Protein AF-0000000081385029 (afdb_homodimer)

Sequence (362 aa):
MEQVMGMKVEGFLRVLCTVLSSAAALIVALDRESKEIFFKERKATFKYLHSLWHLVIICSAAAGYHLLQSCRCFVFAWALRSNPCSGSKLFAWVSFLLDQAVTYATFAAASAAAQDAMIGIFAVRALQWGKICNTYTGFCVLLVVGGVCAFLATFSMAVVASLSAYHLFRLYPSPASRIKNMEQVMGMKVEGFLRVLCTVLSSAAALIVALDRESKEIFFKERKATFKYLHSLWHLVIICSAAAGYHLLQSCRCFVFAWALRSNPCSGSKLFAWVSFLLDQAVTYATFAAASAAAQDAMIGIFAVRALQWGKICNTYTGFCVLLVVGGVCAFLATFSMAVVASLSAYHLFRLYPSPASRIKN

Radius of gyration: 23.42 Å; Cα contacts (8 Å, |Δi|>4): 511; chains: 2; bounding box: 52×72×41 Å

pLDDT: mean 87.47, std 12.11, range [33.78, 98.69]

InterPro domains:
  IPR006459 Casparian strip membrane protein [TIGR01569] (13-167)
  IPR006702 Casparian strip membrane protein domain [PF04535] (8-155)

Nearest PDB structures (foldseek):
  6z0c-assembly4_D  TM=3.582E-01  e=4.683E+00  Escherichia coli
  6h2d-assembly1_R  TM=3.790E-01  e=7.438E+00  Aeromonas hydrophila subsp. hydrophila AL09-71
  6z0c-assembly4_D  TM=3.776E-01  e=4.020E+00  Escherichia coli

Structure (mmCIF, N/CA/C/O backbone):
data_AF-0000000081385029-model_v1
#
loop_
_entity.id
_entity.type
_entity.pdbx_description
1 polymer 'CASP-like protein'
#
loop_
_atom_site.group_PDB
_atom_site.id
_atom_site.type_symbol
_atom_site.label_atom_id
_atom_site.label_alt_id
_atom_site.label_comp_id
_atom_site.label_asym_id
_atom_site.label_entity_id
_atom_site.label_seq_id
_atom_site.pdbx_PDB_ins_code
_atom_site.Cartn_x
_atom_site.Cartn_y
_atom_site.Cartn_z
_atom_site.occupancy
_atom_site.B_iso_or_equiv
_atom_site.auth_seq_id
_atom_site.auth_comp_id
_atom_site.auth_asym_id
_atom_site.auth_atom_id
_atom_site.pdbx_PDB_model_num
ATOM 1 N N . MET A 1 1 ? -19.453 26.562 9.609 1 58.5 1 MET A N 1
ATOM 2 C CA . MET A 1 1 ? -19.922 26.094 8.305 1 58.5 1 MET A CA 1
ATOM 3 C C . MET A 1 1 ? -18.844 25.312 7.582 1 58.5 1 MET A C 1
ATOM 5 O O . MET A 1 1 ? -19.109 24.25 7.023 1 58.5 1 MET A O 1
ATOM 9 N N . GLU A 1 2 ? -17.609 25.641 7.695 1 70.44 2 GLU A N 1
ATOM 10 C CA . GLU A 1 2 ? -16.516 24.969 7.02 1 70.44 2 GLU A CA 1
ATOM 11 C C . GLU A 1 2 ? -16.25 23.594 7.629 1 70.44 2 GLU A C 1
ATOM 13 O O . GLU A 1 2 ? -15.984 22.625 6.906 1 70.44 2 GLU A O 1
ATOM 18 N N . GLN A 1 3 ? -16.641 23.562 8.891 1 75.5 3 GLN A N 1
ATOM 19 C CA . GLN A 1 3 ? -16.406 22.281 9.562 1 75.5 3 GLN A CA 1
ATOM 20 C C . GLN A 1 3 ? -17.438 21.25 9.148 1 75.5 3 GLN A C 1
ATOM 22 O O . GLN A 1 3 ? -17.094 20.078 8.906 1 75.5 3 GLN A O 1
ATOM 27 N N . VAL A 1 4 ? -18.719 21.781 8.992 1 80.25 4 VAL A N 1
ATOM 28 C CA . VAL A 1 4 ? -19.797 20.875 8.633 1 80.25 4 VAL A CA 1
ATOM 29 C C . VAL A 1 4 ? -19.609 20.391 7.203 1 80.25 4 VAL A C 1
ATOM 31 O O . VAL A 1 4 ? -19.844 19.203 6.91 1 80.25 4 VAL A O 1
ATOM 34 N N . MET A 1 5 ? -19.234 21.266 6.359 1 82.88 5 MET A N 1
ATOM 35 C CA . MET A 1 5 ? -19 20.906 4.969 1 82.88 5 MET A CA 1
ATOM 36 C C . MET A 1 5 ? -17.859 19.891 4.859 1 82.88 5 MET A C 1
ATOM 38 O O . MET A 1 5 ? -17.938 18.938 4.07 1 82.88 5 MET A O 1
ATOM 42 N N . GLY A 1 6 ? -16.812 20.094 5.648 1 83.5 6 GLY A N 1
ATOM 43 C CA . GLY A 1 6 ? -15.703 19.156 5.68 1 83.5 6 GLY A CA 1
ATOM 44 C C . GLY A 1 6 ? -16.109 17.766 6.133 1 83.5 6 GLY A C 1
ATOM 45 O O . GLY A 1 6 ? -15.672 16.766 5.562 1 83.5 6 GLY A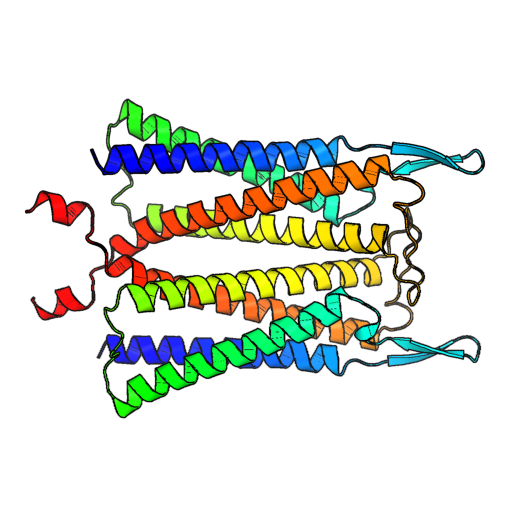 O 1
ATOM 46 N N . MET A 1 7 ? -17.016 17.797 7.027 1 87.19 7 MET A N 1
ATOM 47 C CA . MET A 1 7 ? -17.516 16.516 7.551 1 87.19 7 MET A CA 1
ATOM 48 C C . MET A 1 7 ? -18.375 15.805 6.52 1 87.19 7 MET A C 1
ATOM 50 O O . MET A 1 7 ? -18.328 14.578 6.406 1 87.19 7 MET A O 1
ATOM 54 N N . LYS A 1 8 ? -19.141 16.578 5.836 1 88 8 LYS A N 1
ATOM 55 C CA . LYS A 1 8 ? -19.984 15.984 4.812 1 88 8 LYS A CA 1
ATOM 56 C C . LYS A 1 8 ? -19.156 15.398 3.676 1 88 8 LYS A C 1
ATOM 58 O O . LYS A 1 8 ? -19.453 14.305 3.188 1 88 8 LYS A O 1
ATOM 63 N N . VAL A 1 9 ? -18.141 16.141 3.307 1 90 9 VAL A N 1
ATOM 64 C CA . VAL A 1 9 ? -17.281 15.688 2.227 1 90 9 VAL A CA 1
ATOM 65 C C . VAL A 1 9 ? -16.562 14.406 2.643 1 90 9 VAL A C 1
ATOM 67 O O . VAL A 1 9 ? -16.516 13.438 1.879 1 90 9 VAL A O 1
ATOM 70 N N . GLU A 1 10 ? -16.078 14.422 3.793 1 92.56 10 GLU A N 1
ATOM 71 C CA . GLU A 1 10 ? -15.438 13.227 4.316 1 92.56 10 GLU A CA 1
ATOM 72 C C . GLU A 1 10 ? -16.422 12.055 4.391 1 92.56 10 GLU A C 1
ATOM 74 O O . GLU A 1 10 ? -16.062 10.914 4.094 1 92.56 10 GLU A O 1
ATOM 79 N N . GLY A 1 11 ? -17.625 12.367 4.855 1 93.31 11 GLY A N 1
ATOM 80 C CA . GLY A 1 11 ? -18.656 11.336 4.93 1 93.31 11 GLY A CA 1
ATOM 81 C C . GLY A 1 11 ? -18.953 10.703 3.584 1 93.31 11 GLY A C 1
ATOM 82 O O . GLY A 1 11 ? -19.031 9.477 3.479 1 93.31 11 GLY A O 1
ATOM 83 N N . PHE A 1 12 ? -19.062 11.516 2.594 1 94.38 12 PHE A N 1
ATOM 84 C CA . PHE A 1 12 ? -19.359 11.008 1.262 1 94.38 12 PHE A CA 1
ATOM 85 C C . PHE A 1 12 ? -18.203 10.172 0.725 1 94.38 12 PHE A C 1
ATOM 87 O O . PHE A 1 12 ? -18.422 9.156 0.051 1 94.38 12 PHE A O 1
ATOM 94 N N . LEU A 1 13 ? -17.016 10.594 0.993 1 96 13 LEU A N 1
ATOM 95 C CA . LEU A 1 13 ? -15.859 9.82 0.561 1 96 13 LEU A CA 1
ATOM 96 C C . LEU A 1 13 ? -15.828 8.453 1.237 1 96 13 LEU A C 1
ATOM 98 O O . LEU A 1 13 ? -15.508 7.449 0.603 1 96 13 LEU A O 1
ATOM 102 N N . ARG A 1 14 ? -16.219 8.43 2.438 1 97.75 14 ARG A N 1
ATOM 103 C CA . ARG A 1 14 ? -16.234 7.172 3.184 1 97.75 14 ARG A CA 1
ATOM 104 C C . ARG A 1 14 ? -17.359 6.254 2.695 1 97.75 14 ARG A C 1
ATOM 106 O O . ARG A 1 14 ? -17.203 5.031 2.701 1 97.75 14 ARG A O 1
ATOM 113 N N . VAL A 1 15 ? -18.391 6.824 2.281 1 97.44 15 VAL A N 1
ATOM 114 C CA . VAL A 1 15 ? -19.438 6.02 1.671 1 97.44 15 VAL A CA 1
ATOM 115 C C . VAL A 1 15 ? -18.922 5.387 0.38 1 97.44 15 VAL A C 1
ATOM 117 O O . VAL A 1 15 ? -19.188 4.211 0.112 1 97.44 15 VAL A O 1
ATOM 120 N N . LEU A 1 16 ? -18.219 6.203 -0.358 1 98.06 16 LEU A N 1
ATOM 121 C CA . LEU A 1 16 ? -17.625 5.684 -1.582 1 98.06 16 LEU A CA 1
ATOM 122 C C . LEU A 1 16 ? -16.688 4.52 -1.276 1 98.06 16 LEU A C 1
ATOM 124 O O . LEU A 1 16 ? -16.719 3.492 -1.957 1 98.06 16 LEU A O 1
ATOM 128 N N . CYS A 1 17 ? -15.828 4.668 -0.256 1 98.44 17 CYS A N 1
ATOM 129 C CA . CYS A 1 17 ? -14.945 3.588 0.172 1 98.44 17 CYS A CA 1
ATOM 130 C C . CYS A 1 17 ? -15.75 2.348 0.547 1 98.44 17 CYS A C 1
ATOM 132 O O . CYS A 1 17 ? -15.375 1.229 0.194 1 98.44 17 CYS A O 1
ATOM 134 N N . THR A 1 18 ? -16.844 2.541 1.23 1 98.5 18 THR A N 1
ATOM 135 C CA . THR A 1 18 ? -17.688 1.438 1.676 1 98.5 18 THR A CA 1
ATOM 136 C C . THR A 1 18 ? -18.281 0.696 0.482 1 98.5 18 THR A C 1
ATOM 138 O O . THR A 1 18 ? -18.219 -0.533 0.413 1 98.5 18 THR A O 1
ATOM 141 N N . VAL A 1 19 ? -18.812 1.443 -0.459 1 98.56 19 VAL A N 1
ATOM 142 C CA . VAL A 1 19 ? -19.484 0.85 -1.614 1 98.56 19 VAL A CA 1
ATOM 143 C C . VAL A 1 19 ? -18.453 0.092 -2.463 1 98.56 19 VAL A C 1
ATOM 145 O O . VAL A 1 19 ? -18.688 -1.062 -2.834 1 98.56 19 VAL A O 1
ATOM 148 N N . LEU A 1 20 ? -17.344 0.681 -2.682 1 98.62 20 LEU A N 1
ATOM 149 C CA . LEU A 1 20 ? -16.328 0.068 -3.527 1 98.62 20 LEU A CA 1
ATOM 150 C C . LEU A 1 20 ? -15.734 -1.164 -2.854 1 98.62 20 LEU A C 1
ATOM 152 O O . LEU A 1 20 ? -15.516 -2.189 -3.504 1 98.62 20 LEU A O 1
ATOM 156 N N . SER A 1 21 ? -15.445 -1.046 -1.553 1 98.69 21 SER A N 1
ATOM 157 C CA . SER A 1 21 ? -14.883 -2.184 -0.838 1 98.69 21 SER A CA 1
ATOM 158 C C . SER A 1 21 ? -15.883 -3.326 -0.728 1 98.69 21 SER A C 1
ATOM 160 O O . SER A 1 21 ? -15.516 -4.496 -0.832 1 98.69 21 SER A O 1
ATOM 162 N N . SER A 1 22 ? -17.125 -3.018 -0.534 1 98.5 22 SER A N 1
ATOM 163 C CA . SER A 1 22 ? -18.172 -4.043 -0.488 1 98.5 22 SER A CA 1
ATOM 164 C C . SER A 1 22 ? -18.328 -4.723 -1.843 1 98.5 22 SER A C 1
ATOM 166 O O . SER A 1 22 ? -18.484 -5.945 -1.917 1 98.5 22 SER A O 1
ATOM 168 N N . ALA A 1 23 ? -18.344 -3.902 -2.838 1 98.38 23 ALA A N 1
ATOM 169 C CA . ALA A 1 23 ? -18.453 -4.469 -4.18 1 98.38 23 ALA A CA 1
ATOM 170 C C . ALA A 1 23 ? -17.297 -5.426 -4.465 1 98.38 23 ALA A C 1
ATOM 172 O O . ALA A 1 23 ? -17.516 -6.527 -4.973 1 98.38 23 ALA A O 1
ATOM 173 N N . ALA A 1 24 ? -16.109 -5.02 -4.121 1 98.31 24 ALA A N 1
ATOM 174 C CA . ALA A 1 24 ? -14.945 -5.867 -4.328 1 98.31 24 ALA A CA 1
ATOM 175 C C . ALA A 1 24 ? -15.086 -7.191 -3.584 1 98.31 24 ALA A C 1
ATOM 177 O O . ALA A 1 24 ? -14.906 -8.266 -4.168 1 98.31 24 ALA A O 1
ATOM 178 N N . ALA A 1 25 ? -15.461 -7.109 -2.314 1 98.06 25 ALA A N 1
ATOM 179 C CA . ALA A 1 25 ? -15.609 -8.305 -1.491 1 98.06 25 ALA A CA 1
ATOM 180 C C . ALA A 1 25 ? -16.719 -9.211 -2.027 1 98.06 25 ALA A C 1
ATOM 182 O O . ALA A 1 25 ? -16.531 -10.422 -2.146 1 98.06 25 ALA A O 1
ATOM 183 N N . LEU A 1 26 ? -17.844 -8.656 -2.41 1 97.62 26 LEU A N 1
ATOM 184 C CA . LEU A 1 26 ? -19 -9.43 -2.859 1 97.62 26 LEU A CA 1
ATOM 185 C C . LEU A 1 26 ? -18.719 -10.078 -4.211 1 97.62 26 LEU A C 1
ATOM 187 O O . LEU A 1 26 ? -19.031 -11.258 -4.414 1 97.62 26 LEU A O 1
ATOM 191 N N . ILE A 1 27 ? -18.172 -9.336 -5.125 1 97.19 27 ILE A N 1
ATOM 192 C CA . ILE A 1 27 ? -17.891 -9.859 -6.457 1 97.19 27 ILE A CA 1
ATOM 193 C C . ILE A 1 27 ? -16.953 -11.062 -6.348 1 97.19 27 ILE A C 1
ATOM 195 O O . ILE A 1 27 ? -17.203 -12.109 -6.938 1 97.19 27 ILE A O 1
ATOM 199 N N . VAL A 1 28 ? -15.898 -10.914 -5.535 1 95.69 28 VAL A N 1
ATOM 200 C CA . VAL A 1 28 ? -14.891 -11.969 -5.418 1 95.69 28 VAL A CA 1
ATOM 201 C C . VAL A 1 28 ? -15.461 -13.141 -4.625 1 95.69 28 VAL A C 1
ATOM 203 O O . VAL A 1 28 ? -15.242 -14.305 -4.977 1 95.69 28 VAL A O 1
ATOM 206 N N . ALA A 1 29 ? -16.188 -12.844 -3.607 1 94.94 29 ALA A N 1
ATOM 207 C CA . ALA A 1 29 ? -16.719 -13.898 -2.746 1 94.94 29 ALA A CA 1
ATOM 208 C C . ALA A 1 29 ? -17.766 -14.727 -3.482 1 94.94 29 ALA A C 1
ATOM 210 O O . ALA A 1 29 ? -17.922 -15.922 -3.217 1 94.94 29 ALA A O 1
ATOM 211 N N . LEU A 1 30 ? -18.469 -14.109 -4.371 1 93.5 30 LEU A N 1
ATOM 212 C CA . LEU A 1 30 ? -19.562 -14.797 -5.055 1 93.5 30 LEU A CA 1
ATOM 213 C C . LEU A 1 30 ? -19.094 -15.352 -6.395 1 93.5 30 LEU A C 1
ATOM 215 O O . LEU A 1 30 ? -19.844 -16.062 -7.074 1 93.5 30 LEU A O 1
ATOM 219 N N . ASP A 1 31 ? -17.906 -15.008 -6.75 1 91.75 31 ASP A N 1
ATOM 220 C CA . ASP A 1 31 ? -17.359 -15.453 -8.023 1 91.75 31 ASP A CA 1
ATOM 221 C C . ASP A 1 31 ? -17.094 -16.953 -8.008 1 91.75 31 ASP A C 1
ATOM 223 O O . ASP A 1 31 ? -16.266 -17.438 -7.227 1 91.75 31 ASP A O 1
ATOM 227 N N . ARG A 1 32 ? -17.891 -17.672 -8.711 1 88.62 32 ARG A N 1
ATOM 228 C CA . ARG A 1 32 ? -17.734 -19.109 -8.844 1 88.62 32 ARG A CA 1
ATOM 229 C C . ARG A 1 32 ? -18 -19.562 -10.273 1 88.62 32 ARG A C 1
ATOM 231 O O . ARG A 1 32 ? -18.875 -19.016 -10.953 1 88.62 32 ARG A O 1
ATOM 238 N N . GLU A 1 33 ? -17.047 -20.344 -10.727 1 88.56 33 GLU A N 1
ATOM 239 C CA . GLU A 1 33 ? -17.219 -20.938 -12.047 1 88.56 33 GLU A CA 1
ATOM 240 C C . GLU A 1 33 ? -16.891 -22.422 -12.031 1 88.56 33 GLU A C 1
ATOM 242 O O . GLU A 1 33 ? -15.828 -22.828 -11.578 1 88.56 33 GLU A O 1
ATOM 247 N N . SER A 1 34 ? -17.906 -23.328 -12.445 1 85.19 34 SER A N 1
ATOM 248 C CA . SER A 1 34 ? -17.703 -24.766 -12.508 1 85.19 34 SER A CA 1
ATOM 249 C C . SER A 1 34 ? -17.562 -25.25 -13.953 1 85.19 34 SER A C 1
ATOM 251 O O . SER A 1 34 ? -18.281 -24.781 -14.844 1 85.19 34 SER A O 1
ATOM 253 N N . LYS A 1 35 ? -16.438 -25.859 -14.156 1 82 35 LYS A N 1
ATOM 254 C CA . LYS A 1 35 ? -16.234 -26.438 -15.484 1 82 35 LYS A CA 1
ATOM 255 C C . LYS A 1 35 ? -16.047 -27.953 -15.398 1 82 35 LYS A C 1
ATOM 257 O O . LYS A 1 35 ? -15.508 -28.453 -14.414 1 82 35 LYS A O 1
ATOM 262 N N . GLU A 1 36 ? -16.688 -28.625 -16.281 1 75.19 36 GLU A N 1
ATOM 263 C CA . GLU A 1 36 ? -16.484 -30.062 -16.375 1 75.19 36 GLU A CA 1
ATOM 264 C C . GLU A 1 36 ? -15.273 -30.406 -17.234 1 75.19 36 GLU A C 1
ATOM 266 O O . GLU A 1 36 ? -15.273 -30.141 -18.438 1 75.19 36 GLU A O 1
ATOM 271 N N . ILE A 1 37 ? -14.234 -30.578 -16.391 1 66.56 37 ILE A N 1
ATOM 272 C CA . ILE A 1 37 ? -13.07 -31.031 -17.141 1 66.56 37 ILE A CA 1
ATOM 273 C C . ILE A 1 37 ? -12.906 -32.531 -16.984 1 66.56 37 ILE A C 1
ATOM 275 O O . ILE A 1 37 ? -12.656 -33.031 -15.891 1 66.56 37 ILE A O 1
ATOM 279 N N . PHE A 1 38 ? -12.75 -33.25 -18.047 1 67.25 38 PHE A N 1
ATOM 280 C CA . PHE A 1 38 ? -12.562 -34.688 -18.141 1 67.25 38 PHE A CA 1
ATOM 281 C C . PHE A 1 38 ? -13.539 -35.438 -17.234 1 67.25 38 PHE A C 1
ATOM 283 O O . PHE A 1 38 ? -13.141 -36.312 -16.469 1 67.25 38 PHE A O 1
ATOM 290 N N . PHE A 1 39 ? -14.703 -34.969 -17.031 1 68.81 39 PHE A N 1
ATOM 291 C CA . PHE A 1 39 ? -15.805 -35.594 -16.328 1 68.81 39 PHE A CA 1
ATOM 292 C C . PHE A 1 39 ? -15.742 -35.281 -14.836 1 68.81 39 PHE A C 1
ATOM 294 O O . PHE A 1 39 ? -16.484 -35.875 -14.039 1 68.81 39 PHE A O 1
ATOM 301 N N . LYS A 1 40 ? -14.695 -34.719 -14.445 1 67.81 40 LYS A N 1
ATOM 302 C CA . LYS A 1 40 ? -14.641 -34.219 -13.078 1 67.81 40 LYS A CA 1
ATOM 303 C C . LYS A 1 40 ? -14.961 -32.719 -13.016 1 67.81 40 LYS A C 1
ATOM 305 O O . LYS A 1 40 ? -14.453 -31.953 -13.828 1 67.81 40 LYS A O 1
ATOM 310 N N . GLU A 1 41 ? -15.82 -32.438 -12.18 1 74.5 41 GLU A N 1
ATOM 311 C CA . GLU A 1 41 ? -16.219 -31.047 -11.992 1 74.5 41 GLU A CA 1
ATOM 312 C C . GLU A 1 41 ? -15.188 -30.281 -11.172 1 74.5 41 GLU A C 1
ATOM 314 O O . GLU A 1 41 ? -14.945 -30.609 -10.008 1 74.5 41 GLU A O 1
ATOM 319 N N . ARG A 1 42 ? -14.438 -29.531 -11.898 1 77.31 42 ARG A N 1
ATOM 320 C CA . ARG A 1 42 ? -13.508 -28.656 -11.188 1 77.31 42 ARG A CA 1
ATOM 321 C C . ARG A 1 42 ? -14.086 -27.25 -11.031 1 77.31 42 ARG A C 1
ATOM 323 O O . ARG A 1 42 ? -14.664 -26.703 -11.969 1 77.31 42 ARG A O 1
ATOM 330 N N . LYS A 1 43 ? -14.031 -26.781 -9.773 1 79.19 43 LYS A N 1
ATOM 331 C CA . LYS A 1 43 ? -14.602 -25.469 -9.477 1 79.19 43 LYS A CA 1
ATOM 332 C C . LYS A 1 43 ? -13.508 -24.453 -9.141 1 79.19 43 LYS A C 1
ATOM 334 O O . LYS A 1 43 ? -12.516 -24.797 -8.5 1 79.19 43 LYS A O 1
ATOM 339 N N . ALA A 1 44 ? -13.695 -23.375 -9.805 1 81.25 44 ALA A N 1
ATOM 340 C CA . ALA A 1 44 ? -12.844 -22.25 -9.438 1 81.25 44 ALA A CA 1
ATOM 341 C C . ALA A 1 44 ? -13.57 -21.297 -8.484 1 81.25 44 ALA A C 1
ATOM 343 O O . ALA A 1 44 ? -14.633 -20.766 -8.812 1 81.25 44 ALA A O 1
ATOM 344 N N . THR A 1 45 ? -13.031 -21.266 -7.328 1 82.25 45 THR A N 1
ATOM 345 C CA . THR A 1 45 ? -13.602 -20.391 -6.305 1 82.25 45 THR A CA 1
ATOM 346 C C . THR A 1 45 ? -12.508 -19.641 -5.559 1 82.25 45 THR A C 1
ATOM 348 O O . THR A 1 45 ? -11.328 -20 -5.652 1 82.25 45 THR A O 1
ATOM 351 N N . PHE A 1 46 ? -12.914 -18.594 -4.852 1 80 46 PHE A N 1
ATOM 352 C CA . PHE A 1 46 ? -11.969 -17.734 -4.145 1 80 46 PHE A CA 1
ATOM 353 C C . PHE A 1 46 ? -11.305 -18.484 -3.002 1 80 46 PHE A C 1
ATOM 355 O O . PHE A 1 46 ? -10.25 -18.078 -2.508 1 80 46 PHE A O 1
ATOM 362 N N . LYS A 1 47 ? -11.797 -19.609 -2.623 1 79.56 47 LYS A N 1
ATOM 363 C CA . LYS A 1 47 ? -11.289 -20.328 -1.465 1 79.56 47 LYS A CA 1
ATOM 364 C C . LYS A 1 47 ? -9.984 -21.062 -1.798 1 79.56 47 LYS A C 1
ATOM 366 O O . LYS A 1 47 ? -9.242 -21.453 -0.898 1 79.56 47 LYS A O 1
ATOM 371 N N . TYR A 1 48 ? -9.727 -21.125 -3.082 1 81 48 TYR A N 1
ATOM 372 C CA . TYR A 1 48 ? -8.547 -21.891 -3.465 1 81 48 TYR A CA 1
ATOM 373 C C . TYR A 1 48 ? -7.301 -21.016 -3.451 1 81 48 TYR A C 1
ATOM 375 O O . TYR A 1 48 ? -6.176 -21.516 -3.404 1 81 48 TYR A O 1
ATOM 383 N N . LEU A 1 49 ? -7.609 -19.734 -3.461 1 84.81 49 LEU A N 1
ATOM 384 C CA . LEU A 1 49 ? -6.473 -18.812 -3.418 1 84.81 49 LEU A CA 1
ATOM 385 C C . LEU A 1 49 ? -6.445 -18.047 -2.105 1 84.81 49 LEU A C 1
ATOM 387 O O . LEU A 1 49 ? -7.391 -17.312 -1.789 1 84.81 49 LEU A O 1
ATOM 391 N N . HIS A 1 50 ? -5.391 -18.156 -1.343 1 84.75 50 HIS A N 1
ATOM 392 C CA . HIS A 1 50 ? -5.25 -17.469 -0.063 1 84.75 50 HIS A CA 1
ATOM 393 C C . HIS A 1 50 ? -5.324 -15.953 -0.238 1 84.75 50 HIS A C 1
ATOM 395 O O . HIS A 1 50 ? -5.875 -15.258 0.612 1 84.75 50 HIS A O 1
ATOM 401 N N . SER A 1 51 ? -4.797 -15.516 -1.328 1 90 51 SER A N 1
ATOM 402 C CA . SER A 1 51 ? -4.797 -14.078 -1.565 1 90 51 SER A CA 1
ATOM 403 C C . SER A 1 51 ? -6.215 -13.539 -1.717 1 90 51 SER A C 1
ATOM 405 O O . SER A 1 51 ? -6.516 -12.43 -1.271 1 90 51 SER A O 1
ATOM 407 N N . LEU A 1 52 ? -7.098 -14.305 -2.281 1 92.62 52 LEU A N 1
ATOM 408 C CA . LEU A 1 52 ? -8.469 -13.859 -2.504 1 92.62 52 LEU A CA 1
ATOM 409 C C . LEU A 1 52 ? -9.266 -13.898 -1.205 1 92.62 52 LEU A C 1
ATOM 411 O O . LEU A 1 52 ? -10.102 -13.016 -0.958 1 92.62 52 LEU A O 1
ATOM 415 N N . TRP A 1 53 ? -8.969 -14.883 -0.456 1 91.94 53 TRP A N 1
ATOM 416 C CA . TRP A 1 53 ? -9.586 -14.945 0.865 1 91.94 53 TRP A CA 1
ATOM 417 C C . TRP A 1 53 ? -9.219 -13.719 1.695 1 91.94 53 TRP A C 1
ATOM 419 O O . TRP A 1 53 ? -10.078 -13.117 2.334 1 91.94 53 TRP A O 1
ATOM 429 N N . HIS A 1 54 ? -7.953 -13.375 1.682 1 94.5 54 HIS A N 1
ATOM 430 C CA . HIS A 1 54 ? -7.508 -12.172 2.387 1 94.5 54 HIS A CA 1
ATOM 431 C C . HIS A 1 54 ? -8.164 -10.922 1.816 1 94.5 54 HIS A C 1
ATOM 433 O O . HIS A 1 54 ? -8.547 -10.023 2.566 1 94.5 54 HIS A O 1
ATOM 439 N N . LEU A 1 55 ? -8.305 -10.891 0.561 1 96.69 55 LEU A N 1
ATOM 440 C CA . LEU A 1 55 ? -8.922 -9.727 -0.063 1 96.69 55 LEU A CA 1
ATOM 441 C C . LEU A 1 55 ? -10.367 -9.555 0.402 1 96.69 55 LEU A C 1
ATOM 443 O O . LEU A 1 55 ? -10.781 -8.453 0.767 1 96.69 55 LEU A O 1
ATOM 447 N N . VAL A 1 56 ? -11.133 -10.648 0.464 1 97.06 56 VAL A N 1
ATOM 448 C CA . VAL A 1 56 ? -12.539 -10.617 0.854 1 97.06 56 VAL A CA 1
ATOM 449 C C . VAL A 1 56 ? -12.664 -10.18 2.312 1 97.06 56 VAL A C 1
ATOM 451 O O . VAL A 1 56 ? -13.469 -9.297 2.639 1 97.06 56 VAL A O 1
ATOM 454 N N . ILE A 1 57 ? -11.82 -10.68 3.145 1 97.31 57 ILE A N 1
ATOM 455 C CA . ILE A 1 57 ? -11.883 -10.383 4.57 1 97.31 57 ILE A CA 1
ATOM 456 C C . ILE A 1 57 ? -11.5 -8.922 4.812 1 97.31 57 ILE A C 1
ATOM 458 O O . ILE A 1 57 ? -12.188 -8.203 5.539 1 97.31 57 ILE A O 1
ATOM 462 N N . ILE A 1 58 ? -10.453 -8.547 4.219 1 98.06 58 ILE A N 1
ATOM 463 C CA . ILE A 1 58 ? -9.922 -7.207 4.465 1 98.06 58 ILE A CA 1
ATOM 464 C C . ILE A 1 58 ? -10.859 -6.16 3.863 1 98.06 58 ILE A C 1
ATOM 466 O O . ILE A 1 58 ? -11.117 -5.129 4.48 1 98.06 58 ILE A O 1
ATOM 470 N N . CYS A 1 59 ? -11.367 -6.418 2.654 1 98.38 59 CYS A N 1
ATOM 471 C CA . CYS A 1 59 ? -12.305 -5.48 2.043 1 98.38 59 CYS A CA 1
ATOM 472 C C . CYS A 1 59 ? -13.594 -5.402 2.842 1 98.38 59 CYS A C 1
ATOM 474 O O . CYS A 1 59 ? -14.195 -4.328 2.963 1 98.38 59 CYS A O 1
ATOM 476 N N . SER A 1 60 ? -14.031 -6.516 3.406 1 98.38 60 SER A N 1
ATOM 477 C CA . SER A 1 60 ? -15.227 -6.5 4.246 1 98.38 60 SER A CA 1
ATOM 478 C C . SER A 1 60 ? -15 -5.691 5.52 1 98.38 60 SER A C 1
ATOM 480 O O . SER A 1 60 ? -15.844 -4.887 5.91 1 98.38 60 SER A O 1
ATOM 482 N N . ALA A 1 61 ? -13.867 -5.922 6.078 1 98.38 61 ALA A N 1
ATOM 483 C CA . ALA A 1 61 ? -13.516 -5.168 7.277 1 98.38 61 ALA A CA 1
ATOM 484 C C . ALA A 1 61 ? -13.406 -3.676 6.977 1 98.38 61 ALA A C 1
ATOM 486 O O . ALA A 1 61 ? -13.867 -2.842 7.758 1 98.38 61 ALA A O 1
ATOM 487 N N . ALA A 1 62 ? -12.758 -3.393 5.895 1 98.5 62 ALA A N 1
ATOM 488 C CA . ALA A 1 62 ? -12.617 -2 5.477 1 98.5 62 ALA A CA 1
ATOM 489 C C . ALA A 1 62 ? -13.984 -1.359 5.25 1 98.5 62 ALA A C 1
ATOM 491 O O . ALA A 1 62 ? -14.211 -0.214 5.645 1 98.5 62 ALA A O 1
ATOM 492 N N . ALA A 1 63 ? -14.875 -2.074 4.57 1 98.56 63 ALA A N 1
ATOM 493 C CA . ALA A 1 63 ? -16.234 -1.57 4.344 1 98.56 63 ALA A CA 1
ATOM 494 C C . ALA A 1 63 ? -16.938 -1.263 5.664 1 98.56 63 ALA A C 1
ATOM 496 O O . ALA A 1 63 ? -17.562 -0.212 5.809 1 98.56 63 ALA A O 1
ATOM 497 N N . GLY A 1 64 ? -16.812 -2.193 6.59 1 98.19 64 GLY A N 1
ATOM 498 C CA . GLY A 1 64 ? -17.422 -1.97 7.895 1 98.19 64 GLY A CA 1
ATOM 499 C C . GLY A 1 64 ? -16.844 -0.767 8.617 1 98.19 64 GLY A C 1
ATOM 500 O O . GLY A 1 64 ? -17.594 0.032 9.195 1 98.19 64 GLY A O 1
ATOM 501 N N . TYR A 1 65 ? -15.562 -0.638 8.594 1 98.12 65 TYR A N 1
ATOM 502 C CA . TYR A 1 65 ? -14.883 0.471 9.258 1 98.12 65 TYR A CA 1
ATOM 503 C C . TYR A 1 65 ? -15.336 1.809 8.68 1 98.12 65 TYR A C 1
ATOM 505 O O . TYR A 1 65 ? -15.703 2.721 9.43 1 98.12 65 TYR A O 1
ATOM 513 N N . HIS A 1 66 ? -15.305 1.952 7.379 1 98.06 66 HIS A N 1
ATOM 514 C CA . HIS A 1 66 ? -15.664 3.215 6.738 1 98.06 66 HIS A CA 1
ATOM 515 C C . HIS A 1 66 ? -17.156 3.508 6.891 1 98.06 66 HIS A C 1
ATOM 517 O O . HIS A 1 66 ? -17.562 4.668 6.988 1 98.06 66 HIS A O 1
ATOM 523 N N . LEU A 1 67 ? -17.938 2.443 6.914 1 97.31 67 LEU A N 1
ATOM 524 C CA . LEU A 1 67 ? -19.359 2.643 7.164 1 97.31 67 LEU A CA 1
ATOM 525 C C . LEU A 1 67 ? -19.594 3.242 8.547 1 97.31 67 LEU A C 1
ATOM 527 O O . LEU A 1 67 ? -20.344 4.211 8.695 1 97.31 67 LEU A O 1
ATOM 531 N N . LEU A 1 68 ? -18.922 2.695 9.531 1 96.25 68 LEU A N 1
ATOM 532 C CA . LEU A 1 68 ? -19.047 3.189 10.898 1 96.25 68 LEU A CA 1
ATOM 533 C C . LEU A 1 68 ? -18.562 4.633 11 1 96.25 68 LEU A C 1
ATOM 535 O O . LEU A 1 68 ? -19.219 5.465 11.633 1 96.25 68 LEU A O 1
ATOM 539 N N . GLN A 1 69 ? -17.484 4.891 10.398 1 94.38 69 GLN A N 1
ATOM 540 C CA . GLN A 1 69 ? -16.938 6.238 10.445 1 94.38 69 GLN A CA 1
ATOM 541 C C . GLN A 1 69 ? -17.828 7.223 9.695 1 94.38 69 GLN A C 1
ATOM 543 O O . GLN A 1 69 ? -17.938 8.391 10.078 1 94.38 69 GLN A O 1
ATOM 548 N N . SER A 1 70 ? -18.344 6.773 8.578 1 94.25 70 SER A N 1
ATOM 549 C CA . SER A 1 70 ? -19.25 7.637 7.828 1 94.25 70 SER A CA 1
ATOM 550 C C . SER A 1 70 ? -20.5 7.98 8.648 1 94.25 70 SER A C 1
ATOM 552 O O . SER A 1 70 ? -20.953 9.125 8.633 1 94.25 70 SER A O 1
ATOM 554 N N . CYS A 1 71 ? -21.078 7.039 9.336 1 93.06 71 CYS A N 1
ATOM 555 C CA . CYS A 1 71 ? -22.219 7.289 10.219 1 93.06 71 CYS A CA 1
ATOM 556 C C . CYS A 1 71 ? -21.859 8.305 11.297 1 93.06 71 CYS A C 1
ATOM 558 O O . CYS A 1 71 ? -22.641 9.219 11.578 1 93.06 71 CYS A O 1
ATOM 560 N N . ARG A 1 72 ? -20.766 8.133 11.836 1 89.19 72 ARG A N 1
ATOM 561 C CA . ARG A 1 72 ? -20.297 9.078 12.844 1 89.19 72 ARG A CA 1
ATOM 562 C C . ARG A 1 72 ? -20.234 10.492 12.281 1 89.19 72 ARG A C 1
ATOM 564 O O . ARG A 1 72 ? -20.672 11.445 12.93 1 89.19 72 ARG A O 1
ATOM 571 N N . CYS A 1 73 ? -19.656 10.586 11.062 1 87.25 73 CYS A N 1
ATOM 572 C CA . CYS A 1 73 ? -19.531 11.906 10.445 1 87.25 73 CYS A CA 1
ATOM 573 C C . CYS A 1 73 ? -20.891 12.523 10.188 1 87.25 73 CYS A C 1
ATOM 575 O O . CYS A 1 73 ? -21.109 13.711 10.461 1 87.25 73 CYS A O 1
ATOM 577 N N . PHE A 1 74 ? -21.828 11.789 9.719 1 90.06 74 PHE A N 1
ATOM 578 C CA . PHE A 1 74 ? -23.141 12.32 9.383 1 90.06 74 PHE A CA 1
ATOM 579 C C . PHE A 1 74 ? -23.938 12.617 10.648 1 90.06 74 PHE A C 1
ATOM 581 O O . PHE A 1 74 ? -24.672 13.609 10.703 1 90.06 74 PHE A O 1
ATOM 588 N N . VAL A 1 75 ? -23.812 11.797 11.656 1 88.06 75 VAL A N 1
ATOM 589 C CA . VAL A 1 75 ? -24.531 12.031 12.906 1 88.06 75 VAL A CA 1
ATOM 590 C C . VAL A 1 75 ? -24.031 13.312 13.562 1 88.06 75 VAL A C 1
ATOM 592 O O . VAL A 1 75 ? -24.812 14.133 14.031 1 88.06 75 VAL A O 1
ATOM 595 N N . PHE A 1 76 ? -22.734 13.43 13.523 1 84.56 76 PHE A N 1
ATOM 596 C CA . PHE A 1 76 ? -22.156 14.625 14.125 1 84.56 76 PHE A CA 1
ATOM 597 C C . PHE A 1 76 ? -22.531 15.867 13.32 1 84.56 76 PHE A C 1
ATOM 599 O O . PHE A 1 76 ? -22.828 16.922 13.891 1 84.56 76 PHE A O 1
ATOM 606 N N . ALA A 1 77 ? -22.484 15.773 12.039 1 83.44 77 ALA A N 1
ATOM 607 C CA . ALA A 1 77 ? -22.828 16.891 11.172 1 83.44 77 ALA A CA 1
ATOM 608 C C . ALA A 1 77 ? -24.297 17.281 11.312 1 83.44 77 ALA A C 1
ATOM 610 O O . ALA A 1 77 ? -24.641 18.453 11.328 1 83.44 77 ALA A O 1
ATOM 611 N N . TRP A 1 78 ? -25.109 16.328 11.367 1 84.69 78 TRP A N 1
ATOM 612 C CA . TRP A 1 78 ? -26.547 16.562 11.383 1 84.69 78 TRP A CA 1
ATOM 613 C C . TRP A 1 78 ? -27.031 16.906 12.797 1 84.69 78 TRP A C 1
ATOM 615 O O . TRP A 1 78 ? -27.766 17.875 12.984 1 84.69 78 TRP A O 1
ATOM 625 N N . ALA A 1 79 ? -26.562 16.125 13.695 1 81.88 79 ALA A N 1
ATOM 626 C CA . ALA A 1 79 ? -27.109 16.234 15.047 1 81.88 79 ALA A CA 1
ATOM 627 C C . ALA A 1 79 ? -26.375 17.328 15.844 1 81.88 79 ALA A C 1
ATOM 629 O O . ALA A 1 79 ? -27 18.094 16.562 1 81.88 79 ALA A O 1
ATOM 630 N N . LEU A 1 80 ? -25.062 17.391 15.664 1 78.38 80 LEU A N 1
ATOM 631 C CA . LEU A 1 80 ? -24.297 18.25 16.562 1 78.38 80 LEU A CA 1
ATOM 632 C C . LEU A 1 80 ? -23.844 19.516 15.844 1 78.38 80 LEU A C 1
ATOM 634 O O . LEU A 1 80 ? -23.516 20.516 16.484 1 78.38 80 LEU A O 1
ATOM 638 N N . ARG A 1 81 ? -24 19.578 14.555 1 74 81 ARG A N 1
ATOM 639 C CA . ARG A 1 81 ? -23.547 20.688 13.727 1 74 81 ARG A CA 1
ATOM 640 C C . ARG A 1 81 ? -22.125 21.109 14.086 1 74 81 ARG A C 1
ATOM 642 O O . ARG A 1 81 ? -21.75 22.266 13.914 1 74 81 ARG A O 1
ATOM 649 N N . SER A 1 82 ? -21.469 20.188 14.93 1 69.69 82 SER A N 1
ATOM 650 C CA . SER A 1 82 ? -20.078 20.391 15.305 1 69.69 82 SER A CA 1
ATOM 651 C C . SER A 1 82 ? -19.344 19.062 15.5 1 69.69 82 SER A C 1
ATOM 653 O O . SER A 1 82 ? -19.969 18.031 15.688 1 69.69 82 SER A O 1
ATOM 655 N N . ASN A 1 83 ? -18.156 19.062 15.141 1 65.94 83 ASN A N 1
ATOM 656 C CA . ASN A 1 83 ? -17.344 17.875 15.43 1 65.94 83 ASN A CA 1
ATOM 657 C C . ASN A 1 83 ? -16.812 17.891 16.859 1 65.94 83 ASN A C 1
ATOM 659 O O . ASN A 1 83 ? -15.891 18.641 17.172 1 65.94 83 ASN A O 1
ATOM 663 N N . PRO A 1 84 ? -17.609 17.156 17.719 1 65.69 84 PRO A N 1
ATOM 664 C CA . PRO A 1 84 ? -17.141 17.172 19.109 1 65.69 84 PRO A CA 1
ATOM 665 C C . PRO A 1 84 ? -15.695 16.688 19.25 1 65.69 84 PRO A C 1
ATOM 667 O O . PRO A 1 84 ? -15.039 16.969 20.25 1 65.69 84 PRO A O 1
ATOM 670 N N . CYS A 1 85 ? -15.305 16.094 18.375 1 64.12 85 CYS A N 1
ATOM 671 C CA . CYS A 1 85 ? -13.961 15.516 18.469 1 64.12 85 CYS A CA 1
ATOM 672 C C . CYS A 1 85 ? -12.945 16.391 17.75 1 64.12 85 CYS A C 1
ATOM 674 O O . CYS A 1 85 ? -11.766 16.047 17.672 1 64.12 85 CYS A O 1
ATOM 676 N N . SER A 1 86 ? -13.711 17.5 17.391 1 62.34 86 SER A N 1
ATOM 677 C CA . SER A 1 86 ? -12.883 18.469 16.672 1 62.34 86 SER A CA 1
ATOM 678 C C . SER A 1 86 ? -11.891 19.141 17.594 1 62.34 86 SER A C 1
ATOM 680 O O . SER A 1 86 ? -12.266 19.656 18.656 1 62.34 86 SER A O 1
ATOM 682 N N . GLY A 1 87 ? -10.711 18.469 17.844 1 66.88 87 GLY A N 1
ATOM 683 C CA . GLY A 1 87 ? -9.656 19.062 18.641 1 66.88 87 GLY A CA 1
ATOM 684 C C . GLY A 1 87 ? -8.93 18.062 19.516 1 66.88 87 GLY A C 1
ATOM 685 O O . GLY A 1 87 ? -7.891 18.359 20.094 1 66.88 87 GLY A O 1
ATOM 686 N N . SER A 1 88 ? -9.641 17.094 19.672 1 81.31 88 SER A N 1
ATOM 687 C CA . SER A 1 88 ? -8.938 16.094 20.469 1 81.31 88 SER A CA 1
ATOM 688 C C . SER A 1 88 ? -7.801 15.469 19.672 1 81.31 88 SER A C 1
ATOM 690 O O . SER A 1 88 ? -8.039 14.766 18.688 1 81.31 88 SER A O 1
ATOM 692 N N . LYS A 1 89 ? -6.633 15.781 20.125 1 84.5 89 LYS A N 1
ATOM 693 C CA . LYS A 1 89 ? -5.438 15.273 19.453 1 84.5 89 LYS A CA 1
ATOM 694 C C . LYS A 1 89 ? -5.426 13.742 19.438 1 84.5 89 LYS A C 1
ATOM 696 O O . LYS A 1 89 ? -5.02 13.133 18.453 1 84.5 89 LYS A O 1
ATOM 701 N N . LEU A 1 90 ? -5.926 13.18 20.578 1 86.75 90 LEU A N 1
ATOM 702 C CA . LEU A 1 90 ? -5.922 11.727 20.672 1 86.75 90 LEU A CA 1
ATOM 703 C C . LEU A 1 90 ? -6.852 11.102 19.625 1 86.75 90 LEU A C 1
ATOM 705 O O . LEU A 1 90 ? -6.477 10.148 18.953 1 86.75 90 LEU A O 1
ATOM 709 N N . PHE A 1 91 ? -8 11.695 19.5 1 86.5 91 PHE A N 1
ATOM 710 C CA . PHE A 1 91 ? -8.969 11.18 18.547 1 86.5 91 PHE A CA 1
ATOM 711 C C . PHE A 1 91 ? -8.461 11.359 17.109 1 86.5 91 PHE A C 1
ATOM 713 O O . PHE A 1 91 ? -8.656 10.492 16.266 1 86.5 91 PHE A O 1
ATOM 720 N N . ALA A 1 92 ? -7.82 12.43 16.891 1 88.94 92 ALA A N 1
ATOM 721 C CA . ALA A 1 92 ? -7.273 12.695 15.57 1 88.94 92 ALA A CA 1
ATOM 722 C C . ALA A 1 92 ? -6.145 11.719 15.234 1 88.94 92 ALA A C 1
ATOM 724 O O . ALA A 1 92 ? -6.059 11.227 14.109 1 88.94 92 ALA A O 1
ATOM 725 N N . TRP A 1 93 ? -5.344 11.375 16.25 1 91.25 93 TRP A N 1
ATOM 726 C CA . TRP A 1 93 ? -4.266 10.414 16.047 1 91.25 93 TRP A CA 1
ATOM 727 C C . TRP A 1 93 ? -4.824 9.023 15.773 1 91.25 93 TRP A C 1
ATOM 729 O O . TRP A 1 93 ? -4.332 8.312 14.891 1 91.25 93 TRP A O 1
ATOM 739 N N . VAL A 1 94 ? -5.809 8.68 16.484 1 91.19 94 VAL A N 1
ATOM 740 C CA . VAL A 1 94 ? -6.41 7.363 16.312 1 91.19 94 VAL A CA 1
ATOM 741 C C . VAL A 1 94 ? -7.062 7.254 14.945 1 91.19 94 VAL A C 1
ATOM 743 O O . VAL A 1 94 ? -6.918 6.238 14.258 1 91.19 94 VAL A O 1
ATOM 746 N N . SER A 1 95 ? -7.762 8.273 14.523 1 91.88 95 SER A N 1
ATOM 747 C CA . SER A 1 95 ? -8.406 8.273 13.211 1 91.88 95 SER A CA 1
ATOM 748 C C . SER A 1 95 ? -7.371 8.195 12.094 1 91.88 95 SER A C 1
ATOM 750 O O . SER A 1 95 ? -7.539 7.438 11.133 1 91.88 95 SER A O 1
ATOM 752 N N . PHE A 1 96 ? -6.383 8.914 12.297 1 93.69 96 PHE A N 1
ATOM 753 C CA . PHE A 1 96 ? -5.344 8.945 11.273 1 93.69 96 PHE A CA 1
ATOM 754 C C . PHE A 1 96 ? -4.664 7.586 11.156 1 93.69 96 PHE A C 1
ATOM 756 O O . PHE A 1 96 ? -4.504 7.059 10.055 1 93.69 96 PHE A O 1
ATOM 763 N N . LEU A 1 97 ? -4.289 6.957 12.234 1 93.75 97 LEU A N 1
ATOM 764 C CA . LEU A 1 97 ? -3.578 5.684 12.234 1 93.75 97 LEU A CA 1
ATOM 765 C C . LEU A 1 97 ? -4.469 4.562 11.719 1 93.75 97 LEU A C 1
ATOM 767 O O . LEU A 1 97 ? -4.016 3.709 10.953 1 93.75 97 LEU A O 1
ATOM 771 N N . LEU A 1 98 ? -5.684 4.578 12.078 1 95.56 98 LEU A N 1
ATOM 772 C CA . LEU A 1 98 ? -6.613 3.551 11.625 1 95.56 98 LEU A CA 1
ATOM 773 C C . LEU A 1 98 ? -6.891 3.697 10.133 1 95.56 98 LEU A C 1
ATOM 775 O O . LEU A 1 98 ? -6.98 2.699 9.406 1 95.56 98 LEU A O 1
ATOM 779 N N . ASP A 1 99 ? -7.031 4.93 9.664 1 96.75 99 ASP A N 1
ATOM 780 C CA . ASP A 1 99 ? -7.246 5.172 8.242 1 96.75 99 ASP A CA 1
ATOM 781 C C . ASP A 1 99 ? -6.051 4.699 7.422 1 96.75 99 ASP A C 1
ATOM 783 O O . ASP A 1 99 ? -6.223 4.094 6.359 1 96.75 99 ASP A O 1
ATOM 787 N N . GLN A 1 100 ? -4.898 4.996 7.961 1 95.12 100 GLN A N 1
ATOM 788 C CA . GLN A 1 100 ? -3.691 4.547 7.273 1 95.12 100 GLN A CA 1
ATOM 789 C C . GLN A 1 100 ? -3.592 3.025 7.273 1 95.12 100 GLN A C 1
ATOM 791 O O . GLN A 1 100 ? -3.283 2.418 6.246 1 95.12 100 GLN A O 1
ATOM 796 N N . ALA A 1 101 ? -3.861 2.42 8.375 1 95.31 101 ALA A N 1
ATOM 797 C CA . ALA A 1 101 ? -3.76 0.97 8.508 1 95.31 101 ALA A CA 1
ATOM 798 C C . ALA A 1 101 ? -4.723 0.261 7.562 1 95.31 101 ALA A C 1
ATOM 800 O O . ALA A 1 101 ? -4.348 -0.703 6.891 1 95.31 101 ALA A O 1
ATOM 801 N N . VAL A 1 102 ? -5.93 0.765 7.473 1 97.44 102 VAL A N 1
ATOM 802 C CA . VAL A 1 102 ? -6.93 0.14 6.617 1 97.44 102 VAL A CA 1
ATOM 803 C C . VAL A 1 102 ? -6.539 0.319 5.152 1 97.44 102 VAL A C 1
ATOM 805 O O . VAL A 1 102 ? -6.727 -0.588 4.336 1 97.44 102 VAL A O 1
ATOM 808 N N . THR A 1 103 ? -6.008 1.499 4.828 1 96.94 103 THR A N 1
ATOM 809 C CA . THR A 1 103 ? -5.574 1.76 3.459 1 96.94 103 THR A CA 1
ATOM 810 C C . THR A 1 103 ? -4.453 0.807 3.057 1 96.94 103 THR A C 1
ATOM 812 O O . THR A 1 103 ? -4.523 0.167 2.004 1 96.94 103 THR A O 1
ATOM 815 N N . TYR A 1 104 ? -3.486 0.6 3.914 1 95.88 104 TYR A N 1
ATOM 816 C CA . TYR A 1 104 ? -2.35 -0.26 3.602 1 95.88 104 TYR A CA 1
ATOM 817 C C . TYR A 1 104 ? -2.771 -1.725 3.557 1 95.88 104 TYR A C 1
ATOM 819 O O . TYR A 1 104 ? -2.301 -2.486 2.709 1 95.88 104 TYR A O 1
ATOM 827 N N . ALA A 1 105 ? -3.613 -2.084 4.434 1 96.19 105 ALA A N 1
ATOM 828 C CA . ALA A 1 105 ? -4.086 -3.467 4.445 1 96.19 105 ALA A CA 1
ATOM 829 C C . ALA A 1 105 ? -4.852 -3.795 3.166 1 96.19 105 ALA A C 1
ATOM 831 O O . ALA A 1 105 ? -4.637 -4.844 2.557 1 96.19 105 ALA A O 1
ATOM 832 N N . THR A 1 106 ? -5.75 -2.863 2.801 1 97.75 106 THR A N 1
ATOM 833 C CA . THR A 1 106 ? -6.539 -3.1 1.596 1 97.75 106 THR A CA 1
ATOM 834 C C . THR A 1 106 ? -5.652 -3.064 0.354 1 97.75 106 THR A C 1
ATOM 836 O O . THR A 1 106 ? -5.844 -3.855 -0.573 1 97.75 106 THR A O 1
ATOM 839 N N . PHE A 1 107 ? -4.73 -2.219 0.368 1 97.06 107 PHE A N 1
ATOM 840 C CA . PHE A 1 107 ? -3.803 -2.127 -0.755 1 97.06 107 PHE A CA 1
ATOM 841 C C . PHE A 1 107 ? -2.973 -3.398 -0.876 1 97.06 107 PHE A C 1
ATOM 843 O O . PHE A 1 107 ? -2.75 -3.898 -1.981 1 97.06 107 PHE A O 1
ATOM 850 N N . ALA A 1 108 ? -2.52 -3.898 0.24 1 96.12 108 ALA A N 1
ATOM 851 C CA . ALA A 1 108 ? -1.748 -5.137 0.242 1 96.12 108 ALA A CA 1
ATOM 852 C C . ALA A 1 108 ? -2.576 -6.301 -0.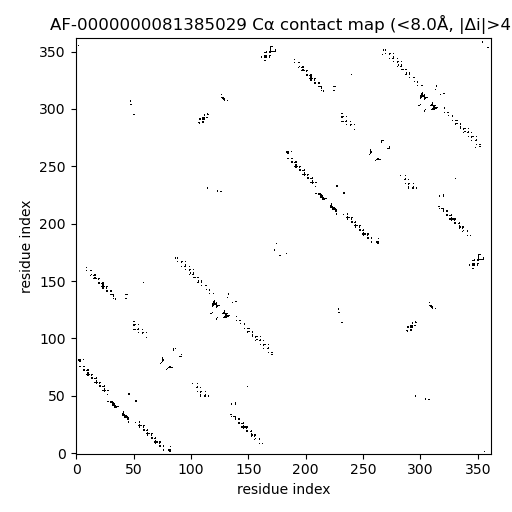297 1 96.12 108 ALA A C 1
ATOM 854 O O . ALA A 1 108 ? -2.1 -7.078 -1.127 1 96.12 108 ALA A O 1
ATOM 855 N N . ALA A 1 109 ? -3.752 -6.363 0.172 1 96.69 109 ALA A N 1
ATOM 856 C CA . ALA A 1 109 ? -4.629 -7.445 -0.268 1 96.69 109 ALA A CA 1
ATOM 857 C C . ALA A 1 109 ? -4.934 -7.336 -1.759 1 96.69 109 ALA A C 1
ATOM 859 O O . ALA A 1 109 ? -4.914 -8.336 -2.479 1 96.69 109 ALA A O 1
ATOM 860 N N . ALA A 1 110 ? -5.203 -6.16 -2.213 1 97.06 110 ALA A N 1
ATOM 861 C CA . ALA A 1 110 ? -5.48 -5.934 -3.629 1 97.06 110 ALA A CA 1
ATOM 862 C C . ALA A 1 110 ? -4.262 -6.258 -4.484 1 97.06 110 ALA A C 1
ATOM 864 O O . ALA A 1 110 ? -4.391 -6.84 -5.566 1 97.06 110 ALA A O 1
ATOM 865 N N . SER A 1 111 ? -3.105 -5.914 -4.031 1 95.88 111 SER A N 1
ATOM 866 C CA . SER A 1 111 ? -1.874 -6.18 -4.766 1 95.88 111 SER A CA 1
ATOM 867 C C . SER A 1 111 ? -1.588 -7.676 -4.84 1 95.88 111 SER A C 1
ATOM 869 O O . SER A 1 111 ? -1.158 -8.18 -5.883 1 95.88 111 SER A O 1
ATOM 871 N N . ALA A 1 112 ? -1.837 -8.312 -3.725 1 94.44 112 ALA A N 1
ATOM 872 C CA . ALA A 1 112 ? -1.65 -9.758 -3.711 1 94.44 112 ALA A CA 1
ATOM 873 C C . ALA A 1 112 ? -2.609 -10.445 -4.68 1 94.44 112 ALA A C 1
ATOM 875 O O . ALA A 1 112 ? -2.211 -11.344 -5.426 1 94.44 112 ALA A O 1
ATOM 876 N N . ALA A 1 113 ? -3.809 -10 -4.668 1 94.62 113 ALA A N 1
ATOM 877 C CA . ALA A 1 113 ? -4.793 -10.57 -5.582 1 94.62 113 ALA A CA 1
ATOM 878 C C . ALA A 1 113 ? -4.438 -10.258 -7.035 1 94.62 113 ALA A C 1
ATOM 880 O O . ALA A 1 113 ? -4.645 -11.094 -7.922 1 94.62 113 ALA A O 1
ATOM 881 N N . ALA A 1 114 ? -3.98 -9.102 -7.246 1 94.31 114 ALA A N 1
ATOM 882 C CA . ALA A 1 114 ? -3.572 -8.719 -8.602 1 94.31 114 ALA A CA 1
ATOM 883 C C . ALA A 1 114 ? -2.436 -9.609 -9.094 1 94.31 114 ALA A C 1
ATOM 885 O O . ALA A 1 114 ? -2.389 -9.969 -10.273 1 94.31 114 ALA A O 1
ATOM 886 N N . GLN A 1 115 ? -1.544 -9.969 -8.234 1 92.75 115 GLN A N 1
ATOM 887 C CA . GLN A 1 115 ? -0.449 -10.852 -8.633 1 92.75 115 GLN A CA 1
ATOM 888 C C . GLN A 1 115 ? -0.966 -12.234 -9.016 1 92.75 115 GLN A C 1
ATOM 890 O O . GLN A 1 115 ? -0.493 -12.836 -9.984 1 92.75 115 GLN A O 1
ATOM 895 N N . ASP A 1 116 ? -1.906 -12.719 -8.242 1 92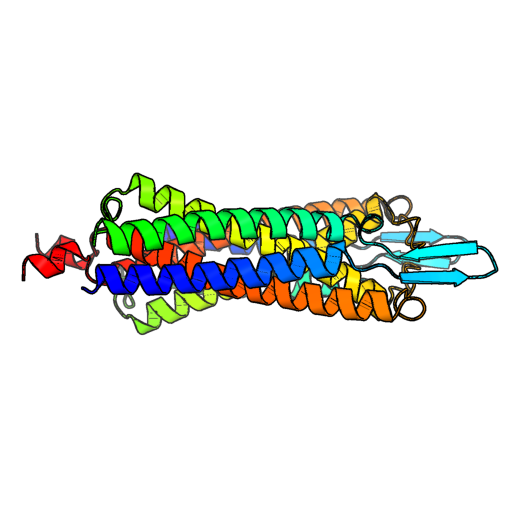.06 116 ASP A N 1
ATOM 896 C CA . ASP A 1 116 ? -2.523 -13.992 -8.594 1 92.06 116 ASP A CA 1
ATOM 897 C C . ASP A 1 116 ? -3.203 -13.922 -9.961 1 92.06 116 ASP A C 1
ATOM 899 O O . ASP A 1 116 ? -3.117 -14.852 -10.758 1 92.06 116 ASP A O 1
ATOM 903 N N . ALA A 1 117 ? -3.889 -12.859 -10.172 1 92 117 ALA A N 1
ATOM 904 C CA . ALA A 1 117 ? -4.559 -12.672 -11.461 1 92 117 ALA A CA 1
ATOM 905 C C . ALA A 1 117 ? -3.549 -12.625 -12.602 1 92 117 ALA A C 1
ATOM 907 O O . ALA A 1 117 ? -3.789 -13.18 -13.68 1 92 117 ALA A O 1
ATOM 908 N N . MET A 1 118 ? -2.439 -12.008 -12.391 1 90.88 118 MET A N 1
ATOM 909 C CA . MET A 1 118 ? -1.411 -11.922 -13.422 1 90.88 118 MET A CA 1
ATOM 910 C C . MET A 1 118 ? -0.855 -13.297 -13.75 1 90.88 118 MET A C 1
ATOM 912 O O . MET A 1 118 ? -0.648 -13.625 -14.922 1 90.88 118 MET A O 1
ATOM 916 N N . ILE A 1 119 ? -0.663 -14.086 -12.773 1 89.56 119 ILE A N 1
ATOM 917 C CA . ILE A 1 119 ? -0.187 -15.445 -12.992 1 89.56 119 ILE A CA 1
ATOM 918 C C . ILE A 1 119 ? -1.244 -16.25 -13.742 1 89.56 119 ILE A C 1
ATOM 920 O O . ILE A 1 119 ? -0.92 -17 -14.664 1 89.56 119 ILE A O 1
ATOM 924 N N . GLY A 1 120 ? -2.443 -16.078 -13.375 1 89.75 120 GLY A N 1
ATOM 925 C CA . GLY A 1 120 ? -3.523 -16.797 -14.031 1 89.75 120 GLY A CA 1
ATOM 926 C C . GLY A 1 120 ? -3.703 -16.406 -15.484 1 89.75 120 GLY A C 1
ATOM 927 O O . GLY A 1 120 ? -4.094 -17.234 -16.312 1 89.75 120 GLY A O 1
ATOM 928 N N . ILE A 1 121 ? -3.465 -15.156 -15.789 1 89.44 121 ILE A N 1
ATOM 929 C CA . ILE A 1 121 ? -3.666 -14.641 -17.141 1 89.44 121 ILE A CA 1
ATOM 930 C C . ILE A 1 121 ? -2.449 -14.961 -18 1 89.44 121 ILE A C 1
ATOM 932 O O . ILE A 1 121 ? -2.59 -15.398 -19.141 1 89.44 121 ILE A O 1
ATOM 936 N N . PHE A 1 122 ? -1.174 -14.781 -17.422 1 88.44 122 PHE A N 1
ATOM 937 C CA . PHE A 1 122 ? 0.026 -14.836 -18.25 1 88.44 122 PHE A CA 1
ATOM 938 C C . PHE A 1 122 ? 0.806 -16.125 -17.984 1 88.44 122 PHE A C 1
ATOM 940 O O . PHE A 1 122 ? 1.704 -16.469 -18.75 1 88.44 122 PHE A O 1
ATOM 947 N N . ALA A 1 123 ? 0.462 -16.875 -16.969 1 85.25 123 ALA A N 1
ATOM 948 C CA . ALA A 1 123 ? 1.168 -18.094 -16.578 1 85.25 123 ALA A CA 1
ATOM 949 C C . ALA A 1 123 ? 2.645 -17.812 -16.312 1 85.25 123 ALA A C 1
ATOM 951 O O . ALA A 1 123 ? 3.143 -16.734 -16.641 1 85.25 123 ALA A O 1
ATOM 952 N N . VAL A 1 124 ? 3.285 -18.594 -15.57 1 85.81 124 VAL A N 1
ATOM 953 C CA . VAL A 1 124 ? 4.73 -18.609 -15.359 1 85.81 124 VAL A CA 1
ATOM 954 C C . VAL A 1 124 ? 5.293 -19.953 -15.812 1 85.81 124 VAL A C 1
ATOM 956 O O . VAL A 1 124 ? 5.379 -20.906 -15.016 1 85.81 124 VAL A O 1
ATOM 959 N N . ARG A 1 125 ? 5.781 -20.078 -17.031 1 83.56 125 ARG A N 1
ATOM 960 C CA . ARG A 1 125 ? 6.199 -21.328 -17.672 1 83.56 125 ARG A CA 1
ATOM 961 C C . ARG A 1 125 ? 7.453 -21.891 -17.016 1 83.56 125 ARG A C 1
ATOM 963 O O . ARG A 1 125 ? 7.582 -23.094 -16.828 1 83.56 125 ARG A O 1
ATOM 970 N N . ALA A 1 126 ? 8.258 -20.891 -16.641 1 80.44 126 ALA A N 1
ATOM 971 C CA . ALA A 1 126 ? 9.516 -21.297 -16.031 1 80.44 126 ALA A CA 1
ATOM 972 C C . ALA A 1 126 ? 9.281 -22.047 -14.734 1 80.44 126 ALA A C 1
ATOM 974 O O . ALA A 1 126 ? 10.07 -22.922 -14.359 1 80.44 126 ALA A O 1
ATOM 975 N N . LEU A 1 127 ? 8.094 -21.797 -14.117 1 83.38 127 LEU A N 1
ATOM 976 C CA . LEU A 1 127 ? 7.797 -22.422 -12.828 1 83.38 127 LEU A CA 1
ATOM 977 C C . LEU A 1 127 ? 6.648 -23.406 -12.953 1 83.38 127 LEU A C 1
ATOM 979 O O . LEU A 1 127 ? 6.219 -24 -11.953 1 83.38 127 LEU A O 1
ATOM 983 N N . GLN A 1 128 ? 6.137 -23.547 -14.133 1 80.5 128 GLN A N 1
ATOM 984 C CA . GLN A 1 128 ? 5.043 -24.469 -14.43 1 80.5 128 GLN A CA 1
ATOM 985 C C . GLN A 1 128 ? 3.754 -24.047 -13.742 1 80.5 128 GLN A C 1
ATOM 987 O O . GLN A 1 128 ? 2.984 -24.875 -13.266 1 80.5 128 GLN A O 1
ATOM 992 N N . TRP A 1 129 ? 3.643 -22.859 -13.508 1 85.69 129 TRP A N 1
ATOM 993 C CA . TRP A 1 129 ? 2.367 -22.297 -13.07 1 85.69 129 TRP A CA 1
ATOM 994 C C . TRP A 1 129 ? 1.489 -21.938 -14.273 1 85.69 129 TRP A C 1
ATOM 996 O O . TRP A 1 129 ? 1.729 -20.953 -14.953 1 85.69 129 TRP A O 1
ATOM 1006 N N . GLY A 1 130 ? 0.493 -22.672 -14.508 1 83 130 GLY A N 1
ATOM 1007 C CA . GLY A 1 130 ? -0.276 -22.578 -15.742 1 83 130 GLY A CA 1
ATOM 1008 C C . GLY A 1 130 ? -1.319 -21.484 -15.719 1 83 130 GLY A C 1
ATOM 1009 O O . GLY A 1 130 ? -1.583 -20.891 -14.664 1 83 130 GLY A O 1
ATOM 1010 N N . LYS A 1 131 ? -1.825 -21.266 -16.984 1 86.81 131 LYS A N 1
ATOM 1011 C CA . LYS A 1 131 ? -2.896 -20.297 -17.172 1 86.81 131 LYS A CA 1
ATOM 1012 C C . LYS A 1 131 ? -4.246 -20.875 -16.766 1 86.81 131 LYS A C 1
ATOM 1014 O O . LYS A 1 131 ? -4.668 -21.906 -17.297 1 86.81 131 LYS A O 1
ATOM 1019 N N . ILE A 1 132 ? -4.852 -20.234 -15.875 1 85.5 132 ILE A N 1
ATOM 1020 C CA . ILE A 1 132 ? -6.145 -20.75 -15.43 1 85.5 132 ILE A CA 1
ATOM 1021 C C . ILE A 1 132 ? -7.27 -19.969 -16.109 1 85.5 132 ILE A C 1
ATOM 1023 O O . ILE A 1 132 ? -8.398 -20.453 -16.188 1 85.5 132 ILE A O 1
ATOM 1027 N N . CYS A 1 133 ? -6.91 -18.859 -16.625 1 89.31 133 CYS A N 1
ATOM 1028 C CA . CYS A 1 133 ? -7.949 -17.984 -17.141 1 89.31 133 CYS A CA 1
ATOM 1029 C C . CYS A 1 133 ? -8.391 -18.406 -18.531 1 89.31 133 CYS A C 1
ATOM 1031 O O . CYS A 1 133 ? -9.414 -17.938 -19.031 1 89.31 133 CYS A O 1
ATOM 1033 N N . ASN A 1 134 ? -7.633 -19.312 -19.109 1 86.62 134 ASN A N 1
ATOM 1034 C CA . ASN A 1 134 ? -8.086 -19.906 -20.359 1 86.62 134 ASN A CA 1
ATOM 1035 C C . ASN A 1 134 ? -9.227 -20.891 -20.125 1 86.62 134 ASN A C 1
ATOM 1037 O O . ASN A 1 134 ? -10.102 -21.047 -20.984 1 86.62 134 ASN A O 1
ATOM 1041 N N . THR A 1 135 ? -9.242 -21.469 -19 1 84.31 135 THR A N 1
ATOM 1042 C CA . THR A 1 135 ? -10.258 -22.453 -18.641 1 84.31 135 THR A CA 1
ATOM 1043 C C . THR A 1 135 ? -11.414 -21.781 -17.891 1 84.31 135 THR A C 1
ATOM 1045 O O . THR A 1 135 ? -12.578 -22.047 -18.203 1 84.31 135 THR A O 1
ATOM 1048 N N . TYR A 1 136 ? -11.086 -20.875 -17.016 1 88 136 TYR A N 1
ATOM 1049 C CA . TYR A 1 136 ? -12.078 -20.188 -16.188 1 88 136 TYR A CA 1
ATOM 1050 C C . TYR A 1 136 ? -12.117 -18.688 -16.516 1 88 136 TYR A C 1
ATOM 1052 O O . TYR A 1 136 ? -11.812 -17.859 -15.672 1 88 136 TYR A O 1
ATOM 1060 N N . THR A 1 137 ? -12.602 -18.422 -17.688 1 88.44 137 THR A N 1
ATOM 1061 C CA . THR A 1 137 ? -12.594 -17.047 -18.172 1 88.44 137 THR A CA 1
ATOM 1062 C C . THR A 1 137 ? -13.555 -16.188 -17.359 1 88.44 137 THR A C 1
ATOM 1064 O O . THR A 1 137 ? -13.242 -15.039 -17.031 1 88.44 137 THR A O 1
ATOM 1067 N N . GLY A 1 138 ? -14.734 -16.703 -17.062 1 90.38 138 GLY A N 1
ATOM 1068 C CA . GLY A 1 138 ? -15.703 -15.961 -16.281 1 90.38 138 GLY A CA 1
ATOM 1069 C C . GLY A 1 138 ? -15.203 -15.609 -14.883 1 90.38 138 GLY A C 1
ATOM 1070 O O . GLY A 1 138 ? -15.359 -14.477 -14.43 1 90.38 138 GLY A O 1
ATOM 1071 N N . PHE A 1 139 ? -14.648 -16.578 -14.297 1 90.69 139 PHE A N 1
ATOM 1072 C CA . PHE A 1 139 ? -14.078 -16.375 -12.977 1 90.69 139 PHE A CA 1
ATOM 1073 C C . PHE A 1 139 ? -13 -15.297 -13.008 1 90.69 139 PHE A C 1
ATOM 1075 O O . PHE A 1 139 ? -12.969 -14.406 -12.156 1 90.69 139 PHE A O 1
ATOM 1082 N N . CYS A 1 140 ? -12.188 -15.312 -14.008 1 91 140 CYS A N 1
ATOM 1083 C CA . CYS A 1 140 ? -11.062 -14.391 -14.094 1 91 140 CYS A CA 1
ATOM 1084 C C . CYS A 1 140 ? -11.547 -12.977 -14.391 1 91 140 CYS A C 1
ATOM 1086 O O . CYS A 1 140 ? -10.992 -12.008 -13.867 1 91 140 CYS A O 1
ATOM 1088 N N . VAL A 1 141 ? -12.547 -12.812 -15.234 1 92.75 141 VAL A N 1
ATOM 1089 C CA . VAL A 1 141 ? -13.086 -11.492 -15.547 1 92.75 141 VAL A CA 1
ATOM 1090 C C . VAL A 1 141 ? -13.656 -10.852 -14.289 1 92.75 141 VAL A C 1
ATOM 1092 O O . VAL A 1 141 ? -13.352 -9.695 -13.977 1 92.75 141 VAL A O 1
ATOM 1095 N N . LEU A 1 142 ? -14.398 -11.578 -13.555 1 93.12 142 LEU A N 1
ATOM 1096 C CA . LEU A 1 142 ? -14.992 -11.062 -12.328 1 93.12 142 LEU A CA 1
ATOM 1097 C C . LEU A 1 142 ? -13.922 -10.789 -11.281 1 93.12 142 LEU A C 1
ATOM 1099 O O . LEU A 1 142 ? -14.047 -9.844 -10.492 1 93.12 142 LEU A O 1
ATOM 1103 N N . LEU A 1 143 ? -12.969 -11.609 -11.234 1 93.25 143 LEU A N 1
ATOM 1104 C CA . LEU A 1 143 ? -11.852 -11.383 -10.32 1 93.25 143 LEU A CA 1
ATOM 1105 C C . LEU A 1 143 ? -11.164 -10.055 -10.617 1 93.25 143 LEU A C 1
ATOM 1107 O O . LEU A 1 143 ? -10.828 -9.305 -9.703 1 93.25 143 LEU A O 1
ATOM 1111 N N . VAL A 1 144 ? -10.977 -9.797 -11.914 1 93.12 144 VAL A N 1
ATOM 1112 C CA . VAL A 1 144 ? -10.328 -8.555 -12.32 1 93.12 144 VAL A CA 1
ATOM 1113 C C . VAL A 1 144 ? -11.227 -7.363 -11.984 1 93.12 144 VAL A C 1
ATOM 1115 O O . VAL A 1 144 ? -10.742 -6.332 -11.516 1 93.12 144 VAL A O 1
ATOM 1118 N N . VAL A 1 145 ? -12.516 -7.523 -12.227 1 95 145 VAL A N 1
ATOM 1119 C CA . VAL A 1 145 ? -13.461 -6.453 -11.906 1 95 145 VAL A CA 1
ATOM 1120 C C . VAL A 1 145 ? -13.438 -6.188 -10.398 1 95 145 VAL A C 1
ATOM 1122 O O . VAL A 1 145 ? -13.383 -5.031 -9.969 1 95 145 VAL A O 1
ATOM 1125 N N . GLY A 1 146 ? -13.492 -7.254 -9.602 1 96.69 146 GLY A N 1
ATOM 1126 C CA . GLY A 1 146 ? -13.383 -7.109 -8.164 1 96.69 146 GLY A CA 1
ATOM 1127 C C . GLY A 1 146 ? -12.086 -6.453 -7.727 1 96.69 146 GLY A C 1
ATOM 1128 O O . GLY A 1 146 ? -12.078 -5.613 -6.828 1 96.69 146 GLY A O 1
ATOM 1129 N N . GLY A 1 147 ? -10.992 -6.82 -8.375 1 96.81 147 GLY A N 1
ATOM 1130 C CA . GLY A 1 147 ? -9.695 -6.215 -8.102 1 96.81 147 GLY A CA 1
ATOM 1131 C C . GLY A 1 147 ? -9.664 -4.727 -8.398 1 96.81 147 GLY A C 1
ATOM 1132 O O . GLY A 1 147 ? -9.109 -3.945 -7.625 1 96.81 147 GLY A O 1
ATOM 1133 N N . VAL A 1 148 ? -10.188 -4.367 -9.523 1 96.44 148 VAL A N 1
ATOM 1134 C CA . VAL A 1 148 ? -10.242 -2.959 -9.898 1 96.44 148 VAL A CA 1
ATOM 1135 C C . VAL A 1 148 ? -11.023 -2.174 -8.852 1 96.44 148 VAL A C 1
ATOM 1137 O O . VAL A 1 148 ? -10.609 -1.089 -8.438 1 96.44 148 VAL A O 1
ATOM 1140 N N . CYS A 1 149 ? -12.102 -2.752 -8.375 1 97.88 149 CYS A N 1
ATOM 1141 C CA . CYS A 1 149 ? -12.891 -2.117 -7.328 1 97.88 149 CYS A CA 1
ATOM 1142 C C . CYS A 1 149 ? -12.07 -1.949 -6.055 1 97.88 149 CYS A C 1
ATOM 1144 O O . CYS A 1 149 ? -12.148 -0.913 -5.395 1 97.88 149 CYS A O 1
ATOM 1146 N N . ALA A 1 150 ? -11.336 -2.939 -5.766 1 98.19 150 ALA A N 1
ATOM 1147 C CA . ALA A 1 150 ? -10.5 -2.869 -4.57 1 98.19 150 ALA A CA 1
ATOM 1148 C C . ALA A 1 150 ? -9.445 -1.774 -4.695 1 98.19 150 ALA A C 1
ATOM 1150 O O . ALA A 1 150 ? -9.188 -1.039 -3.74 1 98.19 150 ALA A O 1
ATOM 1151 N N . PHE A 1 151 ? -8.844 -1.607 -5.844 1 97.75 151 PHE A N 1
ATOM 1152 C CA . PHE A 1 151 ? -7.832 -0.576 -6.051 1 97.75 151 PHE A CA 1
ATOM 1153 C C . PHE A 1 151 ? -8.461 0.812 -6.008 1 97.75 151 PHE A C 1
ATOM 1155 O O . PHE A 1 151 ? -7.883 1.743 -5.441 1 97.75 151 PHE A O 1
ATOM 1162 N N . LEU A 1 152 ? -9.57 0.924 -6.582 1 97.5 152 LEU A N 1
ATOM 1163 C CA . LEU A 1 152 ? -10.273 2.203 -6.527 1 97.5 152 LEU A CA 1
ATOM 1164 C C . LEU A 1 152 ? -10.641 2.559 -5.09 1 97.5 152 LEU A C 1
ATOM 1166 O O . LEU A 1 152 ? -10.555 3.723 -4.691 1 97.5 152 LEU A O 1
ATOM 1170 N N . ALA A 1 153 ? -11.07 1.528 -4.367 1 98 153 ALA A N 1
ATOM 1171 C CA . ALA A 1 153 ? -11.359 1.745 -2.953 1 98 153 ALA A CA 1
ATOM 1172 C C . ALA A 1 153 ? -10.125 2.238 -2.211 1 98 153 ALA A C 1
ATOM 1174 O O . ALA A 1 153 ? -10.195 3.191 -1.432 1 98 153 ALA A O 1
ATOM 1175 N N . THR A 1 154 ? -9.016 1.643 -2.461 1 97.62 154 THR A N 1
ATOM 1176 C CA . THR A 1 154 ? -7.785 2 -1.771 1 97.62 154 THR A CA 1
ATOM 1177 C C . THR A 1 154 ? -7.359 3.424 -2.123 1 97.62 154 THR A C 1
ATOM 1179 O O . THR A 1 154 ? -6.859 4.156 -1.269 1 97.62 154 THR A O 1
ATOM 1182 N N . PHE A 1 155 ? -7.574 3.762 -3.367 1 96 155 PHE A N 1
ATOM 1183 C CA . PHE A 1 155 ? -7.281 5.133 -3.771 1 96 155 PHE A CA 1
ATOM 1184 C C . PHE A 1 155 ? -8.156 6.121 -3.006 1 96 155 PHE A C 1
ATOM 1186 O O . PHE A 1 155 ? -7.664 7.129 -2.5 1 96 155 PHE A O 1
ATOM 1193 N N . SER A 1 156 ? -9.352 5.777 -2.908 1 97.38 156 SER A N 1
ATOM 1194 C CA . SER A 1 156 ? -10.273 6.617 -2.148 1 97.38 156 SER A CA 1
ATOM 1195 C C . SER A 1 156 ? -9.883 6.676 -0.675 1 97.38 156 SER A C 1
ATOM 1197 O O . SER A 1 156 ? -9.953 7.734 -0.051 1 97.38 156 SER A O 1
ATOM 1199 N N . MET A 1 157 ? -9.453 5.562 -0.167 1 97.75 157 MET A N 1
ATOM 1200 C CA . MET A 1 157 ? -9.039 5.5 1.232 1 97.75 157 MET A CA 1
ATOM 1201 C C . MET A 1 157 ? -7.781 6.328 1.469 1 97.75 157 MET A C 1
ATOM 1203 O O . MET A 1 157 ? -7.605 6.902 2.543 1 97.75 157 MET A O 1
ATOM 1207 N N . ALA A 1 158 ? -6.973 6.352 0.465 1 96.12 158 ALA A N 1
ATOM 1208 C CA . ALA A 1 158 ? -5.773 7.18 0.582 1 96.12 158 ALA A CA 1
ATOM 1209 C C . ALA A 1 158 ? -6.137 8.656 0.693 1 96.12 158 ALA A C 1
ATOM 1211 O O . ALA A 1 158 ? -5.496 9.406 1.436 1 96.12 158 ALA A O 1
ATOM 1212 N N . VAL A 1 159 ? -7.125 9.031 0 1 95.62 159 VAL A N 1
ATOM 1213 C CA . VAL A 1 159 ? -7.598 10.406 0.076 1 95.62 159 VAL A CA 1
ATOM 1214 C C . VAL A 1 159 ? -8.156 10.688 1.469 1 95.62 159 VAL A C 1
ATOM 1216 O O . VAL A 1 159 ? -7.852 11.719 2.072 1 95.62 159 VAL A O 1
ATOM 1219 N N . VAL A 1 160 ? -8.914 9.727 1.949 1 95.81 160 VAL A N 1
ATOM 1220 C CA . VAL A 1 160 ? -9.484 9.867 3.285 1 95.81 160 VAL A CA 1
ATOM 1221 C C . VAL A 1 160 ? -8.359 9.945 4.32 1 95.81 160 VAL A C 1
ATOM 1223 O O . VAL A 1 160 ? -8.414 10.758 5.242 1 95.81 160 VAL A O 1
ATOM 1226 N N . ALA A 1 161 ? -7.363 9.109 4.133 1 95.12 161 ALA A N 1
ATOM 1227 C CA . ALA A 1 161 ? -6.23 9.117 5.051 1 95.12 161 ALA A CA 1
ATOM 1228 C C . ALA A 1 161 ? -5.484 10.445 4.996 1 95.12 161 ALA A C 1
ATOM 1230 O O . ALA A 1 161 ? -4.992 10.93 6.02 1 95.12 161 ALA A O 1
ATOM 1231 N N . SER A 1 162 ? -5.445 11.023 3.871 1 93.19 162 SER A N 1
ATOM 1232 C CA . SER A 1 162 ? -4.812 12.328 3.736 1 93.19 162 SER A CA 1
ATOM 1233 C C . SER A 1 162 ? -5.645 13.414 4.414 1 93.19 162 SER A C 1
ATOM 1235 O O . SER A 1 162 ? -5.09 14.359 4.98 1 93.19 162 SER A O 1
ATOM 1237 N N . LEU A 1 163 ? -6.918 13.305 4.328 1 91.75 163 LEU A N 1
ATOM 1238 C CA . LEU A 1 163 ? -7.789 14.258 5.016 1 91.75 163 LEU A CA 1
ATOM 1239 C C . LEU A 1 163 ? -7.621 14.141 6.527 1 91.75 163 LEU A C 1
ATOM 1241 O O . LEU A 1 163 ? -7.598 15.156 7.23 1 91.75 163 LEU A O 1
ATOM 1245 N N . SER A 1 164 ? -7.555 12.914 6.961 1 91.19 164 SER A N 1
ATOM 1246 C CA . SER A 1 164 ? -7.328 12.727 8.391 1 91.19 164 SER A CA 1
ATOM 1247 C C . SER A 1 164 ? -5.992 13.32 8.82 1 91.19 164 SER A C 1
ATOM 1249 O O . SER A 1 164 ? -5.867 13.852 9.93 1 91.19 164 SER A O 1
ATOM 1251 N N . ALA A 1 165 ? -5.035 13.164 8.016 1 91.25 165 ALA A N 1
ATOM 1252 C CA . ALA A 1 165 ? -3.744 13.789 8.297 1 91.25 165 ALA A CA 1
ATOM 1253 C C . ALA A 1 165 ? -3.867 15.305 8.336 1 91.25 165 ALA A C 1
ATOM 1255 O O . ALA A 1 165 ? -3.277 15.961 9.195 1 91.25 165 ALA A O 1
ATOM 1256 N N . TYR A 1 166 ? -4.582 15.844 7.414 1 88.88 166 TYR A N 1
ATOM 1257 C CA . TYR A 1 166 ? -4.812 17.281 7.363 1 88.88 166 TYR A CA 1
ATOM 1258 C C . TYR A 1 166 ? -5.438 17.781 8.664 1 88.88 166 TYR A C 1
ATOM 1260 O O . TYR A 1 166 ? -5.004 18.797 9.219 1 88.88 166 TYR A O 1
ATOM 1268 N N . HIS A 1 167 ? -6.379 17.016 9.109 1 87.31 167 HIS A N 1
ATOM 1269 C CA . HIS A 1 167 ? -7.055 17.422 10.344 1 87.31 167 HIS A CA 1
ATOM 1270 C C . HIS A 1 167 ? -6.141 17.266 11.547 1 87.31 167 HIS A C 1
ATOM 1272 O O . HIS A 1 167 ? -6.203 18.078 12.484 1 87.31 167 HIS A O 1
ATOM 1278 N N . LEU A 1 168 ? -5.418 16.297 11.555 1 87.31 168 LEU A N 1
ATOM 1279 C CA . LEU A 1 168 ? -4.539 16.016 12.68 1 87.31 168 LEU A CA 1
ATOM 1280 C C . LEU A 1 168 ? -3.402 17.031 12.758 1 87.31 168 LEU A C 1
ATOM 1282 O O . LEU A 1 168 ? -3.16 17.625 13.805 1 87.31 168 LEU A O 1
ATOM 1286 N N . PHE A 1 169 ? -2.77 17.344 11.625 1 88.06 169 PHE A N 1
ATOM 1287 C CA . PHE A 1 169 ? -1.521 18.094 11.68 1 88.06 169 PHE A CA 1
ATOM 1288 C C . PHE A 1 169 ? -1.787 19.594 11.633 1 88.06 169 PHE A C 1
ATOM 1290 O O . PHE A 1 169 ? -0.91 20.391 11.961 1 88.06 169 PHE A O 1
ATOM 1297 N N . ARG A 1 170 ? -2.908 19.891 11.289 1 84.12 170 ARG A N 1
ATOM 1298 C CA . ARG A 1 170 ? -3.273 21.297 11.367 1 84.12 170 ARG A CA 1
ATOM 1299 C C . ARG A 1 170 ? -3.395 21.75 12.82 1 84.12 170 ARG A C 1
ATOM 1301 O O . ARG A 1 170 ? -3.377 22.953 13.109 1 84.12 170 ARG A O 1
ATOM 1308 N N . LEU A 1 171 ? -3.578 20.797 13.727 1 81.56 171 LEU A N 1
ATOM 1309 C CA . LEU A 1 171 ? -3.699 21.109 15.148 1 81.56 171 LEU A CA 1
ATOM 1310 C C . LEU A 1 171 ? -2.344 21.484 15.734 1 81.56 171 LEU A C 1
ATOM 1312 O O . LEU A 1 171 ? -2.271 22.031 16.844 1 81.56 171 LEU A O 1
ATOM 1316 N N . TYR A 1 172 ? -1.311 21.234 14.984 1 79.75 172 TYR A N 1
ATOM 1317 C CA . TYR A 1 172 ? 0.031 21.547 15.469 1 79.75 172 TYR A CA 1
ATOM 1318 C C . TYR A 1 172 ? 0.5 22.906 14.953 1 79.75 172 TYR A C 1
ATOM 1320 O O . TYR A 1 172 ? 0.167 23.297 13.836 1 79.75 172 TYR A O 1
ATOM 1328 N N . PRO A 1 173 ? 1.146 23.703 15.805 1 73.81 173 PRO A N 1
ATOM 1329 C CA . PRO A 1 173 ? 1.548 25.078 15.445 1 73.81 173 PRO A CA 1
ATOM 1330 C C . PRO A 1 173 ? 2.537 25.109 14.281 1 73.81 173 PRO A C 1
ATOM 1332 O O . PRO A 1 173 ? 3.346 24.188 14.125 1 73.81 173 PRO A O 1
ATOM 1335 N N . SER A 1 174 ? 2.299 26.031 13.328 1 67.75 174 SER A N 1
ATOM 1336 C CA . SER A 1 174 ? 3.195 26.219 12.195 1 67.75 174 SER A CA 1
ATOM 1337 C C . SER A 1 174 ? 4.527 26.828 12.641 1 67.75 174 SER A C 1
ATOM 1339 O O . SER A 1 174 ? 4.602 27.469 13.688 1 67.75 174 SER A O 1
ATOM 1341 N N . PRO A 1 175 ? 5.68 26.328 12.062 1 57.81 175 PRO A N 1
ATOM 1342 C CA . PRO A 1 175 ? 6.953 26.922 12.461 1 57.81 175 PRO A CA 1
ATOM 1343 C C . PRO A 1 175 ? 6.91 28.453 12.469 1 57.81 175 PRO A C 1
ATOM 1345 O O . PRO A 1 175 ? 7.547 29.078 13.312 1 57.81 175 PRO A O 1
ATOM 1348 N N . ALA A 1 176 ? 6.215 29.141 11.57 1 54.97 176 ALA A N 1
ATOM 1349 C CA . ALA A 1 176 ? 6.207 30.594 11.539 1 54.97 176 ALA A CA 1
ATOM 1350 C C . ALA A 1 176 ? 5.551 31.172 12.789 1 54.97 176 ALA A C 1
ATOM 1352 O O . ALA A 1 176 ? 5.91 32.25 13.242 1 54.97 176 ALA A O 1
ATOM 1353 N N . SER A 1 177 ? 4.66 30.562 13.25 1 48.81 177 SER A N 1
ATOM 1354 C CA . SER A 1 177 ? 4.004 31.172 14.398 1 48.81 177 SER A CA 1
ATOM 1355 C C . SER A 1 177 ? 4.887 31.109 15.641 1 48.81 177 SER A C 1
ATOM 1357 O O . SER A 1 177 ? 4.668 31.844 16.609 1 48.81 177 SER A O 1
ATOM 1359 N N . ARG A 1 178 ? 5.797 30.266 15.664 1 48.59 178 ARG A N 1
ATOM 1360 C CA . ARG A 1 178 ? 6.66 30.281 16.844 1 48.59 178 ARG A CA 1
ATOM 1361 C C . ARG A 1 178 ? 7.578 31.5 16.828 1 48.59 178 ARG A C 1
ATOM 1363 O O . ARG A 1 178 ? 8.148 31.875 17.859 1 48.59 178 ARG A O 1
ATOM 1370 N N . ILE A 1 179 ? 7.961 31.906 15.695 1 43.25 179 ILE A N 1
ATOM 1371 C CA . ILE A 1 179 ? 8.797 33.094 15.781 1 43.25 179 ILE A CA 1
ATOM 1372 C C . ILE A 1 179 ? 7.988 34.25 16.359 1 43.25 179 ILE A C 1
ATOM 1374 O O . ILE A 1 179 ? 8.531 35.094 17.078 1 43.25 179 ILE A O 1
ATOM 1378 N N . LYS A 1 180 ? 6.758 34.438 16.125 1 44.62 180 LYS A N 1
ATOM 1379 C CA . LYS A 1 180 ? 6.141 35.656 16.625 1 44.62 180 LYS A CA 1
ATOM 1380 C C . LYS A 1 180 ? 5.895 35.562 18.125 1 44.62 180 LYS A C 1
ATOM 1382 O O . LYS A 1 180 ? 5.566 36.562 18.781 1 44.62 180 LYS A O 1
ATOM 1387 N N . ASN A 1 181 ? 5.848 34.406 18.688 1 34.09 181 ASN A N 1
ATOM 1388 C CA . ASN A 1 181 ? 5.742 34.625 20.141 1 34.09 181 ASN A CA 1
ATOM 1389 C C . ASN A 1 181 ? 7.113 34.562 20.812 1 34.09 181 ASN A C 1
ATOM 1391 O O . ASN A 1 181 ? 7.914 33.656 20.516 1 34.09 181 ASN A O 1
ATOM 1395 N N . MET B 1 1 ? 16.391 26.234 15.258 1 58.53 1 MET B N 1
ATOM 1396 C CA . MET B 1 1 ? 16.969 24.984 15.766 1 58.53 1 MET B CA 1
ATOM 1397 C C . MET B 1 1 ? 16.016 23.828 15.555 1 58.53 1 MET B C 1
ATOM 1399 O O . MET B 1 1 ? 16.422 22.75 15.102 1 58.53 1 MET B O 1
ATOM 1403 N N . GLU B 1 2 ? 14.742 23.984 15.672 1 70.12 2 GLU B N 1
ATOM 1404 C CA . GLU B 1 2 ? 13.75 22.906 15.523 1 70.12 2 GLU B CA 1
ATOM 1405 C C . GLU B 1 2 ? 13.617 22.484 14.062 1 70.12 2 GLU B C 1
ATOM 1407 O O . GLU B 1 2 ? 13.492 21.297 13.766 1 70.12 2 GLU B O 1
ATOM 1412 N N . GLN B 1 3 ? 13.93 23.5 13.266 1 75.25 3 GLN B N 1
ATOM 1413 C CA . GLN B 1 3 ? 13.805 23.188 11.844 1 75.25 3 GLN B CA 1
ATOM 1414 C C . GLN B 1 3 ? 14.969 22.328 11.359 1 75.25 3 GLN B C 1
ATOM 1416 O O . GLN B 1 3 ? 14.773 21.375 10.594 1 75.25 3 GLN B O 1
ATOM 1421 N N . VAL B 1 4 ? 16.172 22.688 11.945 1 79.94 4 VAL B N 1
ATOM 1422 C CA . VAL B 1 4 ? 17.359 21.969 11.523 1 79.94 4 VAL B CA 1
ATOM 1423 C C . VAL B 1 4 ? 17.312 20.531 12.047 1 79.94 4 VAL B C 1
ATOM 1425 O O . VAL B 1 4 ? 17.672 19.594 11.336 1 79.94 4 VAL B O 1
ATOM 1428 N N . MET B 1 5 ? 16.875 20.391 13.234 1 82.5 5 MET B N 1
ATOM 1429 C CA . MET B 1 5 ? 16.75 19.062 13.812 1 82.5 5 MET B CA 1
ATOM 1430 C C . MET B 1 5 ? 15.742 18.219 13.047 1 82.5 5 MET B C 1
ATOM 1432 O O . MET B 1 5 ? 15.961 17.031 12.82 1 82.5 5 MET B O 1
ATOM 1436 N N . GLY B 1 6 ? 14.633 18.844 12.648 1 83.12 6 GLY B N 1
ATOM 1437 C CA . GLY B 1 6 ? 13.633 18.156 11.844 1 83.12 6 GLY B CA 1
ATOM 1438 C C . GLY B 1 6 ? 14.172 17.672 10.508 1 83.12 6 GLY B C 1
ATOM 1439 O O . GLY B 1 6 ? 13.875 16.547 10.078 1 83.12 6 GLY B O 1
ATOM 1440 N N . MET B 1 7 ? 15.016 18.469 10.008 1 87 7 MET B N 1
ATOM 1441 C CA . MET B 1 7 ? 15.609 18.125 8.711 1 87 7 MET B CA 1
ATOM 1442 C C . MET B 1 7 ? 16.609 16.969 8.859 1 87 7 MET B C 1
ATOM 1444 O O . MET B 1 7 ? 16.688 16.109 7.988 1 87 7 MET B O 1
ATOM 1448 N N . LYS B 1 8 ? 17.312 17.016 9.938 1 87.69 8 LYS B N 1
ATOM 1449 C CA . LYS B 1 8 ? 18.281 15.945 10.172 1 87.69 8 LYS B CA 1
ATOM 1450 C C . LYS B 1 8 ? 17.578 14.609 10.406 1 87.69 8 LYS B C 1
ATOM 1452 O O . LYS B 1 8 ? 18.016 13.578 9.891 1 87.69 8 LYS B O 1
ATOM 1457 N N . VAL B 1 9 ? 16.516 14.695 11.172 1 89.94 9 VAL B N 1
ATOM 1458 C CA . VAL B 1 9 ? 15.758 13.477 11.461 1 89.94 9 VAL B CA 1
ATOM 1459 C C . VAL B 1 9 ? 15.164 12.914 10.172 1 89.94 9 VAL B C 1
ATOM 1461 O O . VAL B 1 9 ? 15.25 11.711 9.914 1 89.94 9 VAL B O 1
ATOM 1464 N N . GLU B 1 10 ? 14.625 13.758 9.43 1 92.5 10 GLU B N 1
ATOM 1465 C CA . GLU B 1 10 ? 14.086 13.344 8.141 1 92.5 10 GLU B CA 1
ATOM 1466 C C . GLU B 1 10 ? 15.18 12.766 7.242 1 92.5 10 GLU B C 1
ATOM 1468 O O . GLU B 1 10 ? 14.953 11.781 6.535 1 92.5 10 GLU B O 1
ATOM 1473 N N . GLY B 1 11 ? 16.328 13.445 7.238 1 93.19 11 GLY B N 1
ATOM 1474 C CA . GLY B 1 11 ? 17.438 12.953 6.453 1 93.19 11 GLY B CA 1
ATOM 1475 C C . GLY B 1 11 ? 17.875 11.555 6.836 1 93.19 11 GLY B C 1
ATOM 1476 O O . GLY B 1 11 ? 18.094 10.703 5.965 1 93.19 11 GLY B O 1
ATOM 1477 N N . PHE B 1 12 ? 17.938 11.312 8.094 1 94.19 12 PHE B N 1
ATOM 1478 C CA . PHE B 1 12 ? 18.359 10 8.57 1 94.19 12 PHE B CA 1
ATOM 1479 C C . PHE B 1 12 ? 17.328 8.938 8.203 1 94.19 12 PHE B C 1
ATOM 1481 O O . PHE B 1 12 ? 17.688 7.812 7.867 1 94.19 12 PHE B O 1
ATOM 1488 N N . LEU B 1 13 ? 16.078 9.289 8.305 1 95.88 13 LEU B N 1
ATOM 1489 C CA . LEU B 1 13 ? 15.031 8.352 7.93 1 95.88 13 LEU B CA 1
ATOM 1490 C C . LEU B 1 13 ? 15.117 8 6.445 1 95.88 13 LEU B C 1
ATOM 1492 O O . LEU B 1 13 ? 14.93 6.848 6.062 1 95.88 13 LEU B O 1
ATOM 1496 N N . ARG B 1 14 ? 15.461 8.953 5.684 1 97.75 14 ARG B N 1
ATOM 1497 C CA . ARG B 1 14 ? 15.562 8.734 4.246 1 97.75 14 ARG B CA 1
ATOM 1498 C C . ARG B 1 14 ? 16.797 7.898 3.906 1 97.75 14 ARG B C 1
ATOM 1500 O O . ARG B 1 14 ? 16.781 7.113 2.955 1 97.75 14 ARG B O 1
ATOM 1507 N N . VAL B 1 15 ? 17.781 8.055 4.66 1 97.44 15 VAL B N 1
ATOM 1508 C CA . VAL B 1 15 ? 18.953 7.184 4.484 1 97.44 15 VAL B CA 1
ATOM 1509 C C . VAL B 1 15 ? 18.562 5.738 4.793 1 97.44 15 VAL B C 1
ATOM 1511 O O . VAL B 1 15 ? 18.953 4.82 4.07 1 97.44 15 VAL B O 1
ATOM 1514 N N . LEU B 1 16 ? 17.812 5.605 5.852 1 98 16 LEU B N 1
ATOM 1515 C CA . LEU B 1 16 ? 17.328 4.273 6.199 1 98 16 LEU B CA 1
ATOM 1516 C C . LEU B 1 16 ? 16.5 3.678 5.062 1 98 16 LEU B C 1
ATOM 1518 O O . LEU B 1 16 ? 16.688 2.51 4.703 1 98 16 LEU B O 1
ATOM 1522 N N . CYS B 1 17 ? 15.594 4.465 4.484 1 98.44 17 CYS B N 1
ATOM 1523 C CA . CYS B 1 17 ? 14.82 4.02 3.334 1 98.44 17 CYS B CA 1
ATOM 1524 C C . CYS B 1 17 ? 15.727 3.611 2.182 1 98.44 17 CYS B C 1
ATOM 1526 O O . CYS B 1 17 ? 15.492 2.594 1.528 1 98.44 17 CYS B O 1
ATOM 1528 N N . THR B 1 18 ? 16.766 4.367 1.952 1 98.44 18 THR B N 1
ATOM 1529 C CA . THR B 1 18 ? 17.703 4.105 0.864 1 98.44 18 THR B CA 1
ATOM 1530 C C . THR B 1 18 ? 18.422 2.781 1.082 1 98.44 18 THR B C 1
ATOM 1532 O O . THR B 1 18 ? 18.484 1.946 0.178 1 98.44 18 THR B O 1
ATOM 1535 N N . VAL B 1 19 ? 18.922 2.592 2.291 1 98.56 19 VAL B N 1
ATOM 1536 C CA . VAL B 1 19 ? 19.703 1.399 2.602 1 98.56 19 VAL B CA 1
ATOM 1537 C C . VAL B 1 19 ? 18.812 0.161 2.51 1 98.56 19 VAL B C 1
ATOM 1539 O O . VAL B 1 19 ? 19.188 -0.83 1.873 1 98.56 19 VAL B O 1
ATOM 1542 N N . LEU B 1 20 ? 17.641 0.251 3.041 1 98.62 20 LEU B N 1
ATOM 1543 C CA . LEU B 1 20 ? 16.75 -0.894 3.057 1 98.62 20 LEU B CA 1
ATOM 1544 C C . LEU B 1 20 ? 16.25 -1.214 1.649 1 98.62 20 LEU B C 1
ATOM 1546 O O . LEU B 1 20 ? 16.188 -2.383 1.262 1 98.62 20 LEU B O 1
ATOM 1550 N N . SER B 1 21 ? 15.891 -0.171 0.895 1 98.62 21 SER B N 1
ATOM 1551 C CA . SER B 1 21 ? 15.414 -0.395 -0.465 1 98.62 21 SER B CA 1
ATOM 1552 C C . SER B 1 21 ? 16.531 -0.925 -1.363 1 98.62 21 SER B C 1
ATOM 1554 O O . SER B 1 21 ? 16.281 -1.781 -2.217 1 98.62 21 SER B O 1
ATOM 1556 N N . SER B 1 22 ? 17.719 -0.455 -1.186 1 98.5 22 SER B N 1
ATOM 1557 C CA . SER B 1 22 ? 18.859 -0.957 -1.95 1 98.5 22 SER B CA 1
ATOM 1558 C C . SER B 1 22 ? 19.156 -2.41 -1.6 1 98.5 22 SER B C 1
ATOM 1560 O O . SER B 1 22 ? 19.438 -3.221 -2.484 1 98.5 22 SER B O 1
ATOM 1562 N N . ALA B 1 23 ? 19.125 -2.66 -0.335 1 98.38 23 ALA B N 1
ATOM 1563 C CA . ALA B 1 23 ? 19.359 -4.039 0.09 1 98.38 23 ALA B CA 1
ATOM 1564 C C . ALA B 1 23 ? 18.328 -4.98 -0.522 1 98.38 23 ALA B C 1
ATOM 1566 O O . ALA B 1 23 ? 18.688 -6.047 -1.039 1 98.38 23 ALA B O 1
ATOM 1567 N N . ALA B 1 24 ? 17.094 -4.586 -0.49 1 98.31 24 ALA B N 1
ATOM 1568 C CA . ALA B 1 24 ? 16.031 -5.406 -1.072 1 98.31 24 ALA B CA 1
ATOM 1569 C C . ALA B 1 24 ? 16.281 -5.648 -2.557 1 98.31 24 ALA B C 1
ATOM 1571 O O . ALA B 1 24 ? 16.234 -6.793 -3.02 1 98.31 24 ALA B O 1
ATOM 1572 N N . ALA B 1 25 ? 16.578 -4.586 -3.279 1 98.06 25 ALA B N 1
ATOM 1573 C CA . ALA B 1 25 ? 16.812 -4.691 -4.719 1 98.06 25 ALA B CA 1
ATOM 1574 C C . ALA B 1 25 ? 18.031 -5.559 -5.016 1 98.06 25 ALA B C 1
ATOM 1576 O O . ALA B 1 25 ? 17.984 -6.438 -5.879 1 98.06 25 ALA B O 1
ATOM 1577 N N . LEU B 1 26 ? 19.109 -5.387 -4.289 1 97.62 26 LEU B N 1
ATOM 1578 C CA . LEU B 1 26 ? 20.359 -6.098 -4.539 1 97.62 26 LEU B CA 1
ATOM 1579 C C . LEU B 1 26 ? 20.234 -7.574 -4.188 1 97.62 26 LEU B C 1
ATOM 1581 O O . LEU B 1 26 ? 20.672 -8.438 -4.949 1 97.62 26 LEU B O 1
ATOM 1585 N N . ILE B 1 27 ? 19.641 -7.867 -3.068 1 97.12 27 ILE B N 1
ATOM 1586 C CA . ILE B 1 27 ? 19.484 -9.25 -2.639 1 97.12 27 ILE B CA 1
ATOM 1587 C C . ILE B 1 27 ? 18.672 -10.023 -3.678 1 97.12 27 ILE B C 1
ATOM 1589 O O . ILE B 1 27 ? 19.047 -11.117 -4.094 1 97.12 27 ILE B O 1
ATOM 1593 N N . VAL B 1 28 ? 17.562 -9.414 -4.141 1 95.62 28 VAL B N 1
ATOM 1594 C CA . VAL B 1 28 ? 16.672 -10.086 -5.074 1 95.62 28 VAL B CA 1
ATOM 1595 C C . VAL B 1 28 ? 17.328 -10.156 -6.457 1 95.62 28 VAL B C 1
ATOM 1597 O O . VAL B 1 28 ? 17.25 -11.18 -7.137 1 95.62 28 VAL B O 1
ATOM 1600 N N . ALA B 1 29 ? 17.969 -9.117 -6.84 1 94.88 29 ALA B N 1
ATOM 1601 C CA . ALA B 1 29 ? 18.562 -9.062 -8.172 1 94.88 29 ALA B CA 1
ATOM 1602 C C . ALA B 1 29 ? 19.734 -10.039 -8.281 1 94.88 29 ALA B C 1
ATOM 1604 O O . ALA B 1 29 ? 20 -10.578 -9.359 1 94.88 29 ALA B O 1
ATOM 1605 N N . LEU B 1 30 ? 20.406 -10.273 -7.215 1 93.44 30 LEU B N 1
ATOM 1606 C CA . LEU B 1 30 ? 21.594 -11.117 -7.25 1 93.44 30 LEU B CA 1
ATOM 1607 C C . LEU B 1 30 ? 21.266 -12.547 -6.844 1 93.44 30 LEU B C 1
ATOM 1609 O O . LEU B 1 30 ? 22.109 -13.43 -6.918 1 93.44 30 LEU B O 1
ATOM 1613 N N . ASP B 1 31 ? 20.062 -12.719 -6.406 1 91.69 31 ASP B N 1
ATOM 1614 C CA . ASP B 1 31 ? 19.625 -14.039 -5.969 1 91.69 31 ASP B CA 1
ATOM 1615 C C . ASP B 1 31 ? 19.516 -15 -7.152 1 91.69 31 ASP B C 1
ATOM 1617 O O . ASP B 1 31 ? 18.703 -14.805 -8.055 1 91.69 31 ASP B O 1
ATOM 1621 N N . ARG B 1 32 ? 20.438 -15.914 -7.207 1 88.44 32 ARG B N 1
ATOM 1622 C CA . ARG B 1 32 ? 20.422 -16.953 -8.242 1 88.44 32 ARG B CA 1
ATOM 1623 C C . ARG B 1 32 ? 20.812 -18.312 -7.66 1 88.44 32 ARG B C 1
ATOM 1625 O O . ARG B 1 32 ? 21.641 -18.391 -6.766 1 88.44 32 ARG B O 1
ATOM 1632 N N . GLU B 1 33 ? 19.938 -19.234 -8.031 1 88.25 33 GLU B N 1
ATOM 1633 C CA . GLU B 1 33 ? 20.234 -20.609 -7.641 1 88.25 33 GLU B CA 1
ATOM 1634 C C . GLU B 1 33 ? 20.062 -21.562 -8.82 1 88.25 33 GLU B C 1
ATOM 1636 O O . GLU B 1 33 ? 19.016 -21.578 -9.477 1 88.25 33 GLU B O 1
ATOM 1641 N N . SER B 1 34 ? 21.188 -22.344 -9.195 1 84.88 34 SER B N 1
ATOM 1642 C CA . SER B 1 34 ? 21.141 -23.312 -10.281 1 84.88 34 SER B CA 1
ATOM 1643 C C . SER B 1 34 ? 21.125 -24.75 -9.742 1 84.88 34 SER B C 1
ATOM 1645 O O . SER B 1 34 ? 21.828 -25.062 -8.781 1 84.88 34 SER B O 1
ATOM 1647 N N . LYS B 1 35 ? 20.062 -25.391 -10.125 1 81.44 35 LYS B N 1
ATOM 1648 C CA . LYS B 1 35 ? 20 -26.797 -9.742 1 81.44 35 LYS B CA 1
ATOM 1649 C C . LYS B 1 35 ? 19.953 -27.703 -10.969 1 81.44 35 LYS B C 1
ATOM 1651 O O . LYS B 1 35 ? 19.422 -27.312 -12.008 1 81.44 35 LYS B O 1
ATOM 1656 N N . GLU B 1 36 ? 20.719 -28.75 -10.914 1 73.88 36 GLU B N 1
ATOM 1657 C CA . GLU B 1 36 ? 20.672 -29.734 -11.977 1 73.88 36 GLU B CA 1
ATOM 1658 C C . GLU B 1 36 ? 19.531 -30.734 -11.75 1 73.88 36 GLU B C 1
ATOM 1660 O O . GLU B 1 36 ? 19.562 -31.516 -10.797 1 73.88 36 GLU B O 1
ATOM 1665 N N . ILE B 1 37 ? 18.484 -30.281 -12.438 1 66.44 37 ILE B N 1
ATOM 1666 C CA . ILE B 1 37 ? 17.406 -31.266 -12.375 1 66.44 37 ILE B CA 1
ATOM 1667 C C . ILE B 1 37 ? 17.391 -32.094 -13.648 1 66.44 37 ILE B C 1
ATOM 1669 O O . ILE B 1 37 ? 17.141 -31.578 -14.742 1 66.44 37 ILE B O 1
ATOM 1673 N N . PHE B 1 38 ? 17.375 -33.406 -13.539 1 66.44 38 PHE B N 1
ATOM 1674 C CA . PHE B 1 38 ? 17.344 -34.375 -14.609 1 66.44 38 PHE B CA 1
ATOM 1675 C C . PHE B 1 38 ? 18.344 -34.031 -15.703 1 66.44 38 PHE B C 1
ATOM 1677 O O . PHE B 1 38 ? 18 -34.062 -16.891 1 66.44 38 PHE B O 1
ATOM 1684 N N . PHE B 1 39 ? 19.422 -33.469 -15.406 1 68.12 39 PHE B N 1
ATOM 1685 C CA . PHE B 1 39 ? 20.547 -33.219 -16.297 1 68.12 39 PHE B CA 1
ATOM 1686 C C . PHE B 1 39 ? 20.375 -31.891 -17.016 1 68.12 39 PHE B C 1
ATOM 1688 O O . PHE B 1 39 ? 21.109 -31.594 -17.953 1 68.12 39 PHE B O 1
ATOM 1695 N N . LYS B 1 40 ? 19.281 -31.328 -16.875 1 67.44 40 LYS B N 1
ATOM 1696 C CA . LYS B 1 40 ? 19.109 -29.969 -17.375 1 67.44 40 LYS B CA 1
ATOM 1697 C C . LYS B 1 40 ? 19.266 -28.938 -16.234 1 67.44 40 LYS B C 1
ATOM 1699 O O . LYS B 1 40 ? 18.734 -29.141 -15.148 1 67.44 40 LYS B O 1
ATOM 1704 N N . GLU B 1 41 ? 20.031 -28.047 -16.5 1 73.94 41 GLU B N 1
ATOM 1705 C CA . GLU B 1 41 ? 20.281 -26.984 -15.523 1 73.94 41 GLU B CA 1
ATOM 1706 C C . GLU B 1 41 ? 19.141 -25.969 -15.5 1 73.94 41 GLU B C 1
ATOM 1708 O O . GLU B 1 41 ? 18.875 -25.312 -16.5 1 73.94 41 GLU B O 1
ATOM 1713 N N . ARG B 1 42 ? 18.344 -26.141 -14.5 1 77.06 42 ARG B N 1
ATOM 1714 C CA . ARG B 1 42 ? 17.297 -25.141 -14.328 1 77.06 42 ARG B CA 1
ATOM 1715 C C . ARG B 1 42 ? 17.734 -24.078 -13.312 1 77.06 42 ARG B C 1
ATOM 1717 O O . ARG B 1 42 ? 18.312 -24.406 -12.273 1 77.06 42 ARG B O 1
ATOM 1724 N N . LYS B 1 43 ? 17.578 -22.812 -13.734 1 79.12 43 LYS B N 1
ATOM 1725 C CA . LYS B 1 43 ? 17.984 -21.719 -12.883 1 79.12 43 LYS B CA 1
ATOM 1726 C C . LYS B 1 43 ? 16.781 -20.938 -12.367 1 79.12 43 LYS B C 1
ATOM 1728 O O . LYS B 1 43 ? 15.797 -20.766 -13.086 1 79.12 43 LYS B O 1
ATOM 1733 N N . ALA B 1 44 ? 16.875 -20.75 -11.117 1 81.44 44 ALA B N 1
ATOM 1734 C CA . ALA B 1 44 ? 15.898 -19.844 -10.516 1 81.44 44 ALA B CA 1
ATOM 1735 C C . ALA B 1 44 ? 16.469 -18.438 -10.359 1 81.44 44 ALA B C 1
ATOM 1737 O O . ALA B 1 44 ? 17.5 -18.25 -9.688 1 81.44 44 ALA B O 1
ATOM 1738 N N . THR B 1 45 ? 15.875 -17.578 -11.086 1 82.31 45 THR B N 1
ATOM 1739 C CA . THR B 1 45 ? 16.297 -16.188 -11.039 1 82.31 45 THR B CA 1
ATOM 1740 C C . THR B 1 45 ? 15.094 -15.242 -11 1 82.31 45 THR B C 1
ATOM 1742 O O . THR B 1 45 ? 13.969 -15.664 -11.273 1 82.31 45 THR B O 1
ATOM 1745 N N . PHE B 1 46 ? 15.359 -13.992 -10.617 1 80.31 46 PHE B N 1
ATOM 1746 C CA . PHE B 1 46 ? 14.297 -13 -10.469 1 80.31 46 PHE B CA 1
ATOM 1747 C C . PHE B 1 46 ? 13.664 -12.68 -11.812 1 80.31 46 PHE B C 1
ATOM 1749 O O . PHE B 1 46 ? 12.555 -12.148 -11.867 1 80.31 46 PHE B O 1
ATOM 1756 N N . LYS B 1 47 ? 14.266 -13.047 -12.883 1 79.81 47 LYS B N 1
ATOM 1757 C CA . LYS B 1 47 ? 13.781 -12.68 -14.211 1 79.81 47 LYS B CA 1
ATOM 1758 C C . LYS B 1 47 ? 12.586 -13.531 -14.617 1 79.81 47 LYS B C 1
ATOM 1760 O O . LYS B 1 47 ? 11.844 -13.18 -15.531 1 79.81 47 LYS B O 1
ATOM 1765 N N . TYR B 1 48 ? 12.391 -14.586 -13.867 1 81 48 TYR B N 1
ATOM 1766 C CA . TYR B 1 48 ? 11.32 -15.492 -14.273 1 81 48 TYR B CA 1
ATOM 1767 C C . TYR B 1 48 ? 9.992 -15.062 -13.664 1 81 48 TYR B C 1
ATOM 1769 O O . TYR B 1 48 ? 8.922 -15.469 -14.133 1 81 48 TYR B O 1
ATOM 1777 N N . LEU B 1 49 ? 10.164 -14.227 -12.656 1 84.88 49 LEU B N 1
ATOM 1778 C CA . LEU B 1 49 ? 8.938 -13.742 -12.031 1 84.88 49 LEU B CA 1
ATOM 1779 C C . LEU B 1 49 ? 8.758 -12.25 -12.281 1 84.88 49 LEU B C 1
ATOM 1781 O O . LEU B 1 49 ? 9.609 -11.445 -11.875 1 84.88 49 LEU B O 1
ATOM 1785 N N . HIS B 1 50 ? 7.688 -11.844 -12.906 1 84.88 50 HIS B N 1
ATOM 1786 C CA . HIS B 1 50 ? 7.406 -10.438 -13.195 1 84.88 50 HIS B CA 1
ATOM 1787 C C . HIS B 1 50 ? 7.332 -9.617 -11.906 1 84.88 50 HIS B C 1
ATOM 1789 O O . HIS B 1 50 ? 7.766 -8.461 -11.883 1 84.88 50 HIS B O 1
ATOM 1795 N N . SER B 1 51 ? 6.824 -10.242 -10.898 1 90.19 51 SER B N 1
ATOM 1796 C CA . SER B 1 51 ? 6.691 -9.523 -9.641 1 90.19 51 SER B CA 1
ATOM 1797 C C . SER B 1 51 ? 8.055 -9.156 -9.062 1 90.19 51 SER B C 1
ATOM 1799 O O . SER B 1 51 ? 8.211 -8.086 -8.477 1 90.19 51 SER B O 1
ATOM 1801 N N . LEU B 1 52 ? 9.023 -9.977 -9.25 1 92.69 52 LEU B N 1
ATOM 1802 C CA . LEU B 1 52 ? 10.359 -9.719 -8.711 1 92.69 52 LEU B CA 1
ATOM 1803 C C . LEU B 1 52 ? 11.086 -8.664 -9.523 1 92.69 52 LEU B C 1
ATOM 1805 O O . LEU B 1 52 ? 11.805 -7.832 -8.969 1 92.69 52 LEU B O 1
ATOM 1809 N N . TRP B 1 53 ? 10.844 -8.742 -10.773 1 92.12 53 TRP B N 1
ATOM 1810 C CA . TRP B 1 53 ? 11.398 -7.695 -11.633 1 92.12 53 TRP B CA 1
ATOM 1811 C C . TRP B 1 53 ? 10.859 -6.324 -11.227 1 92.12 53 TRP B C 1
ATOM 1813 O O . TRP B 1 53 ? 11.625 -5.359 -11.125 1 92.12 53 TRP B O 1
ATOM 1823 N N . HIS B 1 54 ? 9.578 -6.25 -11.016 1 94.56 54 HIS B N 1
ATOM 1824 C CA . HIS B 1 54 ? 8.977 -5.004 -10.562 1 94.56 54 HIS B CA 1
ATOM 1825 C C . HIS B 1 54 ? 9.531 -4.586 -9.203 1 94.56 54 HIS B C 1
ATOM 1827 O O . HIS B 1 54 ? 9.773 -3.402 -8.969 1 94.56 54 HIS B O 1
ATOM 1833 N N . LEU B 1 55 ? 9.727 -5.508 -8.375 1 96.75 55 LEU B N 1
ATOM 1834 C CA . LEU B 1 55 ? 10.258 -5.191 -7.047 1 96.75 55 LEU B CA 1
ATOM 1835 C C . LEU B 1 55 ? 11.648 -4.574 -7.148 1 96.75 55 LEU B C 1
ATOM 1837 O O . LEU B 1 55 ? 11.93 -3.555 -6.516 1 96.75 55 LEU B O 1
ATOM 1841 N N . VAL B 1 56 ? 12.516 -5.133 -7.988 1 97.06 56 VAL B N 1
ATOM 1842 C CA . VAL B 1 56 ? 13.891 -4.66 -8.141 1 97.06 56 VAL B CA 1
ATOM 1843 C C . VAL B 1 56 ? 13.891 -3.248 -8.727 1 97.06 56 VAL B C 1
ATOM 1845 O O . VAL B 1 56 ? 14.578 -2.359 -8.227 1 97.06 56 VAL B O 1
ATOM 1848 N N . ILE B 1 57 ? 13.062 -3.018 -9.688 1 97.31 57 ILE B N 1
ATOM 1849 C CA . ILE B 1 57 ? 13.023 -1.725 -10.367 1 97.31 57 ILE B CA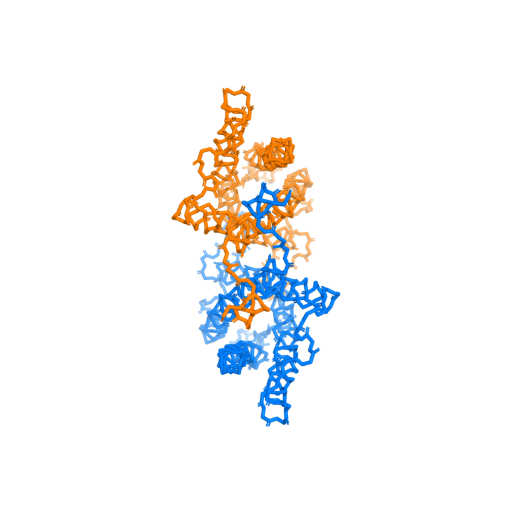 1
ATOM 1850 C C . ILE B 1 57 ? 12.477 -0.662 -9.414 1 97.31 57 ILE B C 1
ATOM 1852 O O . ILE B 1 57 ? 13.055 0.422 -9.289 1 97.31 57 ILE B O 1
ATOM 1856 N N . ILE B 1 58 ? 11.422 -0.995 -8.797 1 98.06 58 ILE B N 1
ATOM 1857 C CA . ILE B 1 58 ? 10.742 -0.02 -7.949 1 98.06 58 ILE B CA 1
ATOM 1858 C C . ILE B 1 58 ? 11.594 0.274 -6.719 1 98.06 58 ILE B C 1
ATOM 1860 O O . ILE B 1 58 ? 11.719 1.428 -6.301 1 98.06 58 ILE B O 1
ATOM 1864 N N . CYS B 1 59 ? 12.188 -0.759 -6.121 1 98.38 59 CYS B N 1
ATOM 1865 C CA . CYS B 1 59 ? 13.047 -0.542 -4.965 1 98.38 59 CYS B CA 1
ATOM 1866 C C . CYS B 1 59 ? 14.289 0.261 -5.344 1 98.38 59 CYS B C 1
ATOM 1868 O O . CYS B 1 59 ? 14.758 1.089 -4.566 1 98.38 59 CYS B O 1
ATOM 1870 N N . SER B 1 60 ? 14.812 0.049 -6.547 1 98.38 60 SER B N 1
ATOM 1871 C CA . SER B 1 60 ? 15.953 0.831 -7.012 1 98.38 60 SER B CA 1
ATOM 1872 C C . SER B 1 60 ? 15.578 2.295 -7.207 1 98.38 60 SER B C 1
ATOM 1874 O O . SER B 1 60 ? 16.312 3.193 -6.797 1 98.38 60 SER B O 1
ATOM 1876 N N . ALA B 1 61 ? 14.445 2.453 -7.793 1 98.38 61 ALA B N 1
ATOM 1877 C CA . ALA B 1 61 ? 13.953 3.814 -7.996 1 98.38 61 ALA B CA 1
ATOM 1878 C C . ALA B 1 61 ? 13.703 4.508 -6.66 1 98.38 61 ALA B C 1
ATOM 1880 O O . ALA B 1 61 ? 14.031 5.688 -6.492 1 98.38 61 ALA B O 1
ATOM 1881 N N . ALA B 1 62 ? 13.094 3.785 -5.785 1 98.5 62 ALA B N 1
ATOM 1882 C CA . ALA B 1 62 ? 12.828 4.328 -4.453 1 98.5 62 ALA B CA 1
ATOM 1883 C C . ALA B 1 62 ? 14.133 4.703 -3.748 1 98.5 62 ALA B C 1
ATOM 1885 O O . ALA B 1 62 ? 14.219 5.754 -3.109 1 98.5 62 ALA B O 1
ATOM 1886 N N . ALA B 1 63 ? 15.117 3.824 -3.82 1 98.5 63 ALA B N 1
ATOM 1887 C CA . ALA B 1 63 ? 16.422 4.109 -3.221 1 98.5 63 ALA B CA 1
ATOM 1888 C C . ALA B 1 63 ? 17.016 5.391 -3.793 1 98.5 63 ALA B C 1
ATOM 1890 O O . ALA B 1 63 ? 17.531 6.23 -3.049 1 98.5 63 ALA B O 1
ATOM 1891 N N . GLY B 1 64 ? 16.953 5.516 -5.105 1 98.19 64 GLY B N 1
ATOM 1892 C CA . GLY B 1 64 ? 17.469 6.723 -5.734 1 98.19 64 GLY B CA 1
ATOM 1893 C C . GLY B 1 64 ? 16.734 7.977 -5.297 1 98.19 64 GLY B C 1
ATOM 1894 O O . GLY B 1 64 ? 17.359 9 -5.012 1 98.19 64 GLY B O 1
ATOM 1895 N N . TYR B 1 65 ? 15.445 7.895 -5.25 1 98.19 65 TYR B N 1
ATOM 1896 C CA . TYR B 1 65 ? 14.617 9.031 -4.852 1 98.19 65 TYR B CA 1
ATOM 1897 C C . TYR B 1 65 ? 14.961 9.477 -3.436 1 98.19 65 TYR B C 1
ATOM 1899 O O . TYR B 1 65 ? 15.188 10.664 -3.191 1 98.19 65 TYR B O 1
ATOM 1907 N N . HIS B 1 66 ? 14.992 8.57 -2.494 1 98.06 66 HIS B N 1
ATOM 1908 C CA . HIS B 1 66 ? 15.242 8.906 -1.1 1 98.06 66 HIS B CA 1
ATOM 1909 C C . HIS B 1 66 ? 16.688 9.367 -0.896 1 98.06 66 HIS B C 1
ATOM 1911 O O . HIS B 1 66 ? 16.953 10.219 -0.05 1 98.06 66 HIS B O 1
ATOM 1917 N N . LEU B 1 67 ? 17.578 8.797 -1.687 1 97.25 67 LEU B N 1
ATOM 1918 C CA . LEU B 1 67 ? 18.953 9.258 -1.621 1 97.25 67 LEU B CA 1
ATOM 1919 C C . LEU B 1 67 ? 19.047 10.727 -2.029 1 97.25 67 LEU B C 1
ATOM 1921 O O . LEU B 1 67 ? 19.688 11.523 -1.34 1 97.25 67 LEU B O 1
ATOM 1925 N N . LEU B 1 68 ? 18.391 11.07 -3.111 1 96.19 68 LEU B N 1
ATOM 1926 C CA . LEU B 1 68 ? 18.391 12.445 -3.596 1 96.19 68 LEU B CA 1
ATOM 1927 C C . LEU B 1 68 ? 17.75 13.383 -2.574 1 96.19 68 LEU B C 1
ATOM 1929 O O . LEU B 1 68 ? 18.281 14.469 -2.305 1 96.19 68 LEU B O 1
ATOM 1933 N N . GLN B 1 69 ? 16.672 12.961 -2.049 1 94.31 69 GLN B N 1
ATOM 1934 C CA . GLN B 1 69 ? 15.977 13.789 -1.067 1 94.31 69 GLN B CA 1
ATOM 1935 C C . GLN B 1 69 ? 16.797 13.93 0.213 1 94.31 69 GLN B C 1
ATOM 1937 O O . GLN B 1 69 ? 16.766 14.977 0.865 1 94.31 69 GLN B O 1
ATOM 1942 N N . SER B 1 70 ? 17.422 12.852 0.6 1 94.19 70 SER B N 1
ATOM 1943 C CA . SER B 1 70 ? 18.281 12.914 1.787 1 94.19 70 SER B CA 1
ATOM 1944 C C . SER B 1 70 ? 19.422 13.898 1.594 1 94.19 70 SER B C 1
ATOM 1946 O O . SER B 1 70 ? 19.766 14.656 2.506 1 94.19 70 SER B O 1
ATOM 1948 N N . CYS B 1 71 ? 20.078 13.906 0.466 1 92.75 71 CYS B N 1
ATOM 1949 C CA . CYS B 1 71 ? 21.125 14.867 0.158 1 92.75 71 CYS B CA 1
ATOM 1950 C C . CYS B 1 71 ? 20.609 16.297 0.234 1 92.75 71 CYS B C 1
ATOM 1952 O O . CYS B 1 71 ? 21.266 17.172 0.795 1 92.75 71 CYS B O 1
ATOM 1954 N N . ARG B 1 72 ? 19.516 16.484 -0.296 1 88.94 72 ARG B N 1
ATOM 1955 C CA . ARG B 1 72 ? 18.891 17.797 -0.238 1 88.94 72 ARG B CA 1
ATOM 1956 C C . ARG B 1 72 ? 18.703 18.25 1.206 1 88.94 72 ARG B C 1
ATOM 1958 O O . ARG B 1 72 ? 18.984 19.391 1.55 1 88.94 72 ARG B O 1
ATOM 1965 N N . CYS B 1 73 ? 18.203 17.312 2.021 1 86.94 73 CYS B N 1
ATOM 1966 C CA . CYS B 1 73 ? 17.953 17.641 3.42 1 86.94 73 CYS B CA 1
ATOM 1967 C C . CYS B 1 73 ? 19.266 17.984 4.133 1 86.94 73 CYS B C 1
ATOM 1969 O O . CYS B 1 73 ? 19.328 18.969 4.879 1 86.94 73 CYS B O 1
ATOM 1971 N N . PHE B 1 74 ? 20.297 17.266 3.908 1 89.75 74 PHE B N 1
ATOM 1972 C CA . PHE B 1 74 ? 21.562 17.5 4.598 1 89.75 74 PHE B CA 1
ATOM 1973 C C . PHE B 1 74 ? 22.25 18.75 4.059 1 89.75 74 PHE B C 1
ATOM 1975 O O . PHE B 1 74 ? 22.859 19.5 4.82 1 89.75 74 PHE B O 1
ATOM 1982 N N . VAL B 1 75 ? 22.156 18.984 2.785 1 87.44 75 VAL B N 1
ATOM 1983 C CA . VAL B 1 75 ? 22.766 20.172 2.199 1 87.44 75 VAL B CA 1
ATOM 1984 C C . VAL B 1 75 ? 22.078 21.438 2.732 1 87.44 75 VAL B C 1
ATOM 1986 O O . VAL B 1 75 ? 22.75 22.406 3.1 1 87.44 75 VAL B O 1
ATOM 1989 N N . PHE B 1 76 ? 20.766 21.344 2.781 1 83.81 76 PHE B N 1
ATOM 1990 C CA . PHE B 1 76 ? 20.031 22.484 3.281 1 83.81 76 PHE B CA 1
ATOM 1991 C C . PHE B 1 76 ? 20.297 22.703 4.766 1 83.81 76 PHE B C 1
ATOM 1993 O O . PHE B 1 76 ? 20.438 23.844 5.219 1 83.81 76 PHE B O 1
ATOM 2000 N N . ALA B 1 77 ? 20.359 21.656 5.516 1 82.62 77 ALA B N 1
ATOM 2001 C CA . ALA B 1 77 ? 20.625 21.734 6.949 1 82.62 77 ALA B CA 1
ATOM 2002 C C . ALA B 1 77 ? 22.031 22.266 7.219 1 82.62 77 ALA B C 1
ATOM 2004 O O . ALA B 1 77 ? 22.234 23.062 8.141 1 82.62 77 ALA B O 1
ATOM 2005 N N . TRP B 1 78 ? 22.953 21.812 6.496 1 84 78 TRP B N 1
ATOM 2006 C CA . TRP B 1 78 ? 24.344 22.156 6.715 1 84 78 TRP B CA 1
ATOM 2007 C C . TRP B 1 78 ? 24.672 23.516 6.113 1 84 78 TRP B C 1
ATOM 2009 O O . TRP B 1 78 ? 25.281 24.375 6.77 1 84 78 TRP B O 1
ATOM 2019 N N . ALA B 1 79 ? 24.234 23.688 4.91 1 81.44 79 ALA B N 1
ATOM 2020 C CA . ALA B 1 79 ? 24.656 24.875 4.172 1 81.44 79 ALA B CA 1
ATOM 2021 C C . ALA B 1 79 ? 23.75 26.062 4.484 1 81.44 79 ALA B C 1
ATOM 2023 O O . ALA B 1 79 ? 24.234 27.188 4.66 1 81.44 79 ALA B O 1
ATOM 2024 N N . LEU B 1 80 ? 22.438 25.797 4.609 1 77 80 LEU B N 1
ATOM 2025 C CA . LEU B 1 80 ? 21.531 26.922 4.676 1 77 80 LEU B CA 1
ATOM 2026 C C . LEU B 1 80 ? 20.984 27.109 6.086 1 77 80 LEU B C 1
ATOM 2028 O O . LEU B 1 80 ? 20.5 28.188 6.438 1 77 80 LEU B O 1
ATOM 2032 N N . ARG B 1 81 ? 21.234 26.188 6.953 1 72.5 81 ARG B N 1
ATOM 2033 C CA . ARG B 1 81 ? 20.719 26.203 8.32 1 72.5 81 ARG B CA 1
ATOM 2034 C C . ARG B 1 81 ? 19.25 26.562 8.359 1 72.5 81 ARG B C 1
ATOM 2036 O O . ARG B 1 81 ? 18.75 27.094 9.359 1 72.5 81 ARG B O 1
ATOM 2043 N N . SER B 1 82 ? 18.641 26.562 7.074 1 68.12 82 SER B N 1
ATOM 2044 C CA . SER B 1 82 ? 17.203 26.812 6.957 1 68.12 82 SER B CA 1
ATOM 2045 C C . SER B 1 82 ? 16.609 26.062 5.773 1 68.12 82 SER B C 1
ATOM 2047 O O . SER B 1 82 ? 17.328 25.625 4.875 1 68.12 82 SER B O 1
ATOM 2049 N N . ASN B 1 83 ? 15.43 25.625 5.938 1 65.5 83 ASN B N 1
ATOM 2050 C CA . ASN B 1 83 ? 14.734 25.031 4.805 1 65.5 83 ASN B CA 1
ATOM 2051 C C . ASN B 1 83 ? 14.141 26.078 3.881 1 65.5 83 ASN B C 1
ATOM 2053 O O . ASN B 1 83 ? 13.117 26.688 4.203 1 65.5 83 ASN B O 1
ATOM 2057 N N . PRO B 1 84 ? 14.914 26.359 2.84 1 64.06 84 PRO B N 1
ATOM 2058 C CA . PRO B 1 84 ? 14.383 27.391 1.945 1 64.06 84 PRO B CA 1
ATOM 2059 C C . PRO B 1 84 ? 13.008 27.031 1.389 1 64.06 84 PRO B C 1
ATOM 2061 O O . PRO B 1 84 ? 12.266 27.922 0.954 1 64.06 84 PRO B O 1
ATOM 2064 N N . CYS B 1 85 ? 12.656 25.891 1.49 1 63.47 85 CYS B N 1
ATOM 2065 C CA . CYS B 1 85 ? 11.414 25.438 0.87 1 63.47 85 CYS B CA 1
ATOM 2066 C C . CYS B 1 85 ? 10.305 25.297 1.91 1 63.47 85 CYS B C 1
ATOM 2068 O O . CYS B 1 85 ? 9.188 24.906 1.577 1 63.47 85 CYS B O 1
ATOM 2070 N N . SER B 1 86 ? 10.672 25.516 3.129 1 62.38 86 SER B N 1
ATOM 2071 C CA . SER B 1 86 ? 9.742 25.281 4.223 1 62.38 86 SER B CA 1
ATOM 2072 C C . SER B 1 86 ? 8.477 26.125 4.062 1 62.38 86 SER B C 1
ATOM 2074 O O . SER B 1 86 ? 7.395 25.703 4.484 1 62.38 86 SER B O 1
ATOM 2076 N N . GLY B 1 87 ? 8.602 27.062 3.1 1 65.88 87 GLY B N 1
ATOM 2077 C CA . GLY B 1 87 ? 7.43 27.922 3 1 65.88 87 GLY B CA 1
ATOM 2078 C C . GLY B 1 87 ? 6.707 27.797 1.673 1 65.88 87 GLY B C 1
ATOM 2079 O O . GLY B 1 87 ? 5.613 28.344 1.503 1 65.88 87 GLY B O 1
ATOM 2080 N N . SER B 1 88 ? 7.242 27.062 0.935 1 80.94 88 SER B N 1
ATOM 2081 C CA . SER B 1 88 ? 6.582 26.953 -0.363 1 80.94 88 SER B CA 1
ATOM 2082 C C . SER B 1 88 ? 5.566 25.812 -0.369 1 80.94 88 SER B C 1
ATOM 2084 O O . SER B 1 88 ? 5.934 24.641 -0.24 1 80.94 88 SER B O 1
ATOM 2086 N N . LYS B 1 89 ? 4.309 26.203 -0.449 1 84 89 LYS B N 1
ATOM 2087 C CA . LYS B 1 89 ? 3.211 25.234 -0.46 1 84 89 LYS B CA 1
ATOM 2088 C C . LYS B 1 89 ? 3.35 24.266 -1.62 1 84 89 LYS B C 1
ATOM 2090 O O . LYS B 1 89 ? 3.062 23.078 -1.472 1 84 89 LYS B O 1
ATOM 2095 N N . LEU B 1 90 ? 3.836 24.812 -2.742 1 86.44 90 LEU B N 1
ATOM 2096 C CA . LEU B 1 90 ? 3.973 23.969 -3.922 1 86.44 90 LEU B CA 1
ATOM 2097 C C . LEU B 1 90 ? 5.012 22.875 -3.691 1 86.44 90 LEU B C 1
ATOM 2099 O O . LEU B 1 90 ? 4.777 21.703 -4.008 1 86.44 90 LEU B O 1
ATOM 2103 N N . PHE B 1 91 ? 6.105 23.281 -3.1 1 86.06 91 PHE B N 1
ATOM 2104 C CA . PHE B 1 91 ? 7.168 22.312 -2.832 1 86.06 91 PHE B CA 1
ATOM 2105 C C . PHE B 1 91 ? 6.711 21.281 -1.812 1 86.06 91 PHE B C 1
ATOM 2107 O O . PHE B 1 91 ? 7.031 20.094 -1.939 1 86.06 91 PHE B O 1
ATOM 2114 N N . ALA B 1 92 ? 5.977 21.703 -0.891 1 88.56 92 ALA B N 1
ATOM 2115 C CA . ALA B 1 92 ? 5.477 20.797 0.134 1 88.56 92 ALA B CA 1
ATOM 2116 C C . ALA B 1 92 ? 4.477 19.812 -0.455 1 88.56 92 ALA B C 1
ATOM 2118 O O . ALA B 1 92 ? 4.496 18.625 -0.117 1 88.56 92 ALA B O 1
ATOM 2119 N N . TRP B 1 93 ? 3.668 20.281 -1.395 1 91.12 93 TRP B N 1
ATOM 2120 C CA . TRP B 1 93 ? 2.707 19.406 -2.064 1 91.12 93 TRP B CA 1
ATOM 2121 C C . TRP B 1 93 ? 3.42 18.375 -2.928 1 91.12 93 TRP B C 1
ATOM 2123 O O . TRP B 1 93 ? 3.047 17.203 -2.936 1 91.12 93 TRP B O 1
ATOM 2133 N N . VAL B 1 94 ? 4.395 18.812 -3.602 1 91.06 94 VAL B N 1
ATOM 2134 C CA . VAL B 1 94 ? 5.137 17.922 -4.488 1 91.06 94 VAL B CA 1
ATOM 2135 C C . VAL B 1 94 ? 5.867 16.859 -3.662 1 91.06 94 VAL B C 1
ATOM 2137 O O . VAL B 1 94 ? 5.867 15.68 -4.012 1 91.06 94 VAL B O 1
ATOM 2140 N N . SER B 1 95 ? 6.469 17.25 -2.572 1 91.62 95 SER B N 1
ATOM 2141 C CA . SER B 1 95 ? 7.172 16.312 -1.704 1 91.62 95 SER B CA 1
ATOM 2142 C C . SER B 1 95 ? 6.211 15.297 -1.097 1 91.62 95 SER B C 1
ATOM 2144 O O . SER B 1 95 ? 6.504 14.094 -1.065 1 91.62 95 SER B O 1
ATOM 2146 N N . PHE B 1 96 ? 5.152 15.805 -0.723 1 93.69 96 PHE B N 1
ATOM 2147 C CA . PHE B 1 96 ? 4.168 14.93 -0.101 1 93.69 96 PHE B CA 1
ATOM 2148 C C . PHE B 1 96 ? 3.641 13.906 -1.103 1 93.69 96 PHE B C 1
ATOM 2150 O O . PHE B 1 96 ? 3.596 12.711 -0.812 1 93.69 96 PHE B O 1
ATOM 2157 N N . LEU B 1 97 ? 3.279 14.297 -2.285 1 93.75 97 LEU B N 1
ATOM 2158 C CA . LEU B 1 97 ? 2.705 13.422 -3.303 1 93.75 97 LEU B CA 1
ATOM 2159 C C . LEU B 1 97 ? 3.732 12.406 -3.789 1 93.75 97 LEU B C 1
ATOM 2161 O O . LEU B 1 97 ? 3.41 11.234 -3.971 1 93.75 97 LEU B O 1
ATOM 2165 N N . LEU B 1 98 ? 4.922 12.828 -3.949 1 95.56 98 LEU B N 1
ATOM 2166 C CA . LEU B 1 98 ? 5.973 11.922 -4.398 1 95.56 98 LEU B CA 1
ATOM 2167 C C . LEU B 1 98 ? 6.305 10.898 -3.32 1 95.56 98 LEU B C 1
ATOM 2169 O O . LEU B 1 98 ? 6.539 9.727 -3.623 1 95.56 98 LEU B O 1
ATOM 2173 N N . ASP B 1 99 ? 6.332 11.336 -2.066 1 96.69 99 ASP B N 1
ATOM 2174 C CA . ASP B 1 99 ? 6.59 10.414 -0.963 1 96.69 99 ASP B CA 1
ATOM 2175 C C . ASP B 1 99 ? 5.492 9.359 -0.86 1 96.69 99 ASP B C 1
ATOM 2177 O O . ASP B 1 99 ? 5.781 8.18 -0.637 1 96.69 99 ASP B O 1
ATOM 2181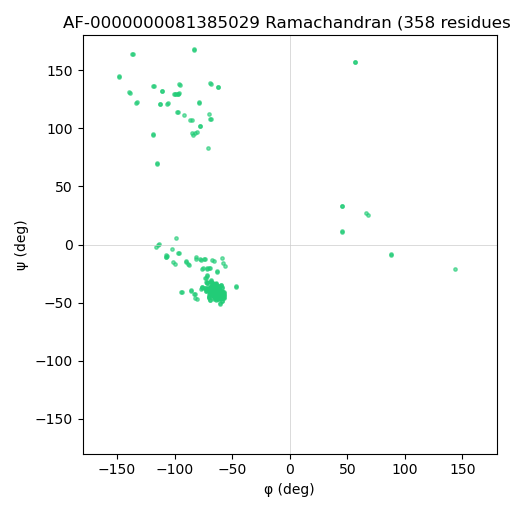 N N . GLN B 1 100 ? 4.289 9.836 -1.039 1 95.12 100 GLN B N 1
ATOM 2182 C CA . GLN B 1 100 ? 3.178 8.898 -1.008 1 95.12 100 GLN B CA 1
ATOM 2183 C C . GLN B 1 100 ? 3.244 7.926 -2.184 1 95.12 100 GLN B C 1
ATOM 2185 O O . GLN B 1 100 ? 3.062 6.719 -2.012 1 95.12 100 GLN B O 1
ATOM 2190 N N . ALA B 1 101 ? 3.521 8.422 -3.338 1 95.31 101 ALA B N 1
ATOM 2191 C CA . ALA B 1 101 ? 3.57 7.602 -4.547 1 95.31 101 ALA B CA 1
ATOM 2192 C C . ALA B 1 101 ? 4.648 6.527 -4.438 1 95.31 101 ALA B C 1
ATOM 2194 O O . ALA B 1 101 ? 4.414 5.367 -4.773 1 95.31 101 ALA B O 1
ATOM 2195 N N . VAL B 1 102 ? 5.805 6.914 -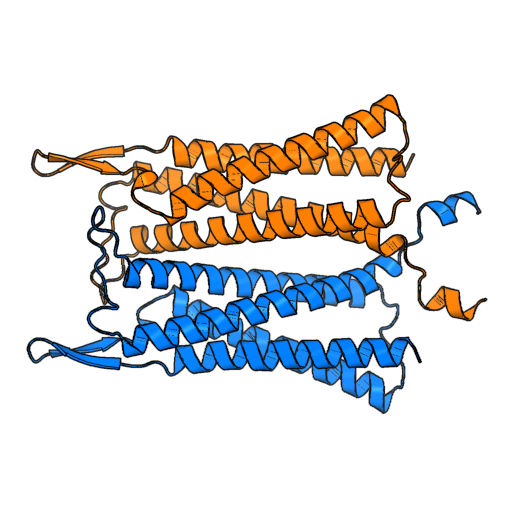3.936 1 97.44 102 VAL B N 1
ATOM 2196 C CA . VAL B 1 102 ? 6.91 5.969 -3.816 1 97.44 102 VAL B CA 1
ATOM 2197 C C . VAL B 1 102 ? 6.57 4.91 -2.768 1 97.44 102 VAL B C 1
ATOM 2199 O O . VAL B 1 102 ? 6.891 3.732 -2.941 1 97.44 102 VAL B O 1
ATOM 2202 N N . THR B 1 103 ? 5.922 5.336 -1.677 1 96.88 103 THR B N 1
ATOM 2203 C CA . THR B 1 103 ? 5.535 4.398 -0.627 1 96.88 103 THR B CA 1
ATOM 2204 C C . THR B 1 103 ? 4.543 3.369 -1.16 1 96.88 103 THR B C 1
ATOM 2206 O O . THR B 1 103 ? 4.73 2.164 -0.981 1 96.88 103 THR B O 1
ATOM 2209 N N . TYR B 1 104 ? 3.568 3.805 -1.908 1 95.81 104 TYR B N 1
ATOM 2210 C CA . TYR B 1 104 ? 2.549 2.898 -2.424 1 95.81 104 TYR B CA 1
ATOM 2211 C C . TYR B 1 104 ? 3.121 1.99 -3.506 1 95.81 104 TYR B C 1
ATOM 2213 O O . TYR B 1 104 ? 2.779 0.808 -3.576 1 95.81 104 TYR B O 1
ATOM 2221 N N . ALA B 1 105 ? 3.949 2.525 -4.305 1 96.19 105 ALA B N 1
ATOM 2222 C CA . ALA B 1 105 ? 4.566 1.715 -5.352 1 96.19 105 ALA B CA 1
ATOM 2223 C C . ALA B 1 105 ? 5.426 0.606 -4.754 1 96.19 105 ALA B C 1
ATOM 2225 O O . ALA B 1 105 ? 5.355 -0.546 -5.188 1 96.19 105 ALA B O 1
ATOM 2226 N N . THR B 1 106 ? 6.242 1.009 -3.766 1 97.75 106 THR B N 1
ATOM 2227 C CA . THR B 1 106 ? 7.109 0.018 -3.139 1 97.75 106 THR B CA 1
ATOM 2228 C C . THR B 1 106 ? 6.285 -1.012 -2.369 1 97.75 106 THR B C 1
ATOM 2230 O O . THR B 1 106 ? 6.605 -2.203 -2.381 1 97.75 106 THR B O 1
ATOM 2233 N N . PHE B 1 107 ? 5.27 -0.566 -1.77 1 97 107 PHE B N 1
ATOM 2234 C CA . PHE B 1 107 ? 4.398 -1.473 -1.033 1 97 107 PHE B CA 1
ATOM 2235 C C . PHE B 1 107 ? 3.717 -2.455 -1.979 1 97 107 PHE B C 1
ATOM 2237 O O . PHE B 1 107 ? 3.605 -3.645 -1.672 1 97 107 PHE B O 1
ATOM 2244 N N . ALA B 1 108 ? 3.264 -1.958 -3.09 1 96.12 108 ALA B N 1
ATOM 2245 C CA . ALA B 1 108 ? 2.633 -2.818 -4.086 1 96.12 108 ALA B CA 1
ATOM 2246 C C . ALA B 1 108 ? 3.605 -3.879 -4.594 1 96.12 108 ALA B C 1
ATOM 2248 O O . ALA B 1 108 ? 3.256 -5.059 -4.688 1 96.12 108 ALA B O 1
ATOM 2249 N N . ALA B 1 109 ? 4.762 -3.434 -4.887 1 96.69 109 ALA B N 1
ATOM 2250 C CA . ALA B 1 109 ? 5.77 -4.359 -5.395 1 96.69 109 ALA B CA 1
ATOM 2251 C C . ALA B 1 109 ? 6.133 -5.406 -4.344 1 96.69 109 ALA B C 1
ATOM 2253 O O . ALA B 1 109 ? 6.254 -6.594 -4.656 1 96.69 109 ALA B O 1
ATOM 2254 N N . ALA B 1 110 ? 6.293 -4.988 -3.131 1 97.06 110 ALA B N 1
ATOM 2255 C CA . ALA B 1 110 ? 6.613 -5.906 -2.039 1 97.06 110 ALA B CA 1
ATOM 2256 C C . ALA B 1 110 ? 5.477 -6.898 -1.806 1 97.06 110 ALA B C 1
ATOM 2258 O O . ALA B 1 110 ? 5.719 -8.086 -1.561 1 97.06 110 ALA B O 1
ATOM 2259 N N . SER B 1 111 ? 4.27 -6.457 -1.885 1 95.94 111 SER B N 1
ATOM 2260 C CA . SER B 1 111 ? 3.107 -7.32 -1.683 1 95.94 111 SER B CA 1
ATOM 2261 C C . SER B 1 111 ? 2.984 -8.352 -2.799 1 95.94 111 SER B C 1
ATOM 2263 O O . SER B 1 111 ? 2.662 -9.516 -2.545 1 95.94 111 SER B O 1
ATOM 2265 N N . ALA B 1 112 ? 3.24 -7.859 -3.988 1 94.5 112 ALA B N 1
ATOM 2266 C CA . ALA B 1 112 ? 3.207 -8.781 -5.121 1 94.5 112 ALA B CA 1
ATOM 2267 C C . ALA B 1 112 ? 4.277 -9.859 -4.98 1 94.5 112 ALA B C 1
ATOM 2269 O O . ALA B 1 112 ? 4.016 -11.039 -5.215 1 94.5 112 ALA B O 1
ATOM 2270 N N . ALA B 1 113 ? 5.426 -9.445 -4.586 1 94.62 113 ALA B N 1
ATOM 2271 C CA . ALA B 1 113 ? 6.508 -10.406 -4.395 1 94.62 113 ALA B CA 1
ATOM 2272 C C . ALA B 1 113 ? 6.195 -11.367 -3.248 1 94.62 113 ALA B C 1
ATOM 2274 O O . ALA B 1 113 ? 6.527 -12.555 -3.314 1 94.62 113 ALA B O 1
ATOM 2275 N N . ALA B 1 114 ? 5.617 -10.852 -2.25 1 94.31 114 ALA B N 1
ATOM 2276 C CA . ALA B 1 114 ? 5.238 -11.695 -1.12 1 94.31 114 ALA B CA 1
ATOM 2277 C C . ALA B 1 114 ? 4.23 -12.758 -1.545 1 94.31 114 ALA B C 1
ATOM 2279 O O . ALA B 1 114 ? 4.281 -13.891 -1.073 1 94.31 114 ALA B O 1
ATOM 2280 N N . GLN B 1 115 ? 3.34 -12.422 -2.414 1 92.69 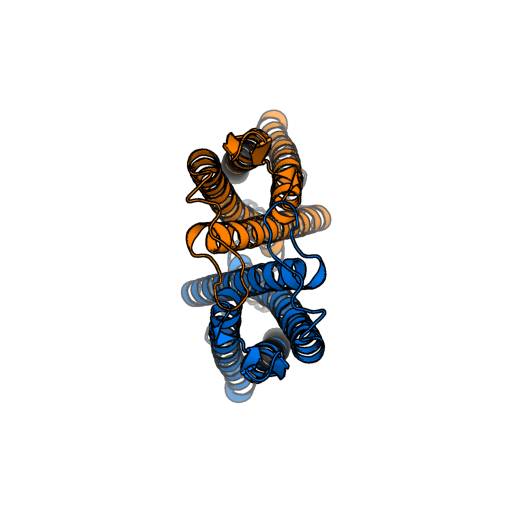115 GLN B N 1
ATOM 2281 C CA . GLN B 1 115 ? 2.367 -13.391 -2.898 1 92.69 115 GLN B CA 1
ATOM 2282 C C . GLN B 1 115 ? 3.047 -14.5 -3.693 1 92.69 115 GLN B C 1
ATOM 2284 O O . GLN B 1 115 ? 2.691 -15.672 -3.561 1 92.69 115 GLN B O 1
ATOM 2289 N N . ASP B 1 116 ? 3.99 -14.109 -4.512 1 92.06 116 ASP B N 1
ATOM 2290 C CA . ASP B 1 116 ? 4.754 -15.117 -5.238 1 92.06 116 ASP B CA 1
ATOM 2291 C C . ASP B 1 116 ? 5.492 -16.047 -4.277 1 92.06 116 ASP B C 1
ATOM 2293 O O . ASP B 1 116 ? 5.547 -17.266 -4.496 1 92.06 116 ASP B O 1
ATOM 2297 N N . ALA B 1 117 ? 6.07 -15.469 -3.275 1 92 117 ALA B N 1
ATOM 2298 C CA . ALA B 1 117 ? 6.781 -16.266 -2.285 1 92 117 ALA B CA 1
ATOM 2299 C C . ALA B 1 117 ? 5.828 -17.234 -1.571 1 92 117 ALA B C 1
ATOM 2301 O O . ALA B 1 117 ? 6.18 -18.375 -1.302 1 92 117 ALA B O 1
ATOM 2302 N N . MET B 1 118 ? 4.652 -16.797 -1.295 1 90.81 118 MET B N 1
ATOM 2303 C CA . MET B 1 118 ? 3.676 -17.656 -0.623 1 90.81 118 MET B CA 1
ATOM 2304 C C . MET B 1 118 ? 3.285 -18.844 -1.504 1 90.81 118 MET B C 1
ATOM 2306 O O . MET B 1 118 ? 3.174 -19.969 -1.022 1 90.81 118 MET B O 1
ATOM 2310 N N . ILE B 1 119 ? 3.125 -18.578 -2.738 1 89.56 119 ILE B N 1
ATOM 2311 C CA . ILE B 1 119 ? 2.811 -19.656 -3.674 1 89.56 119 ILE B CA 1
ATOM 2312 C C . ILE B 1 119 ? 3.986 -20.625 -3.756 1 89.56 119 ILE B C 1
ATOM 2314 O O . ILE B 1 119 ? 3.793 -21.844 -3.771 1 89.56 119 ILE B O 1
ATOM 2318 N N . GLY B 1 120 ? 5.137 -20.094 -3.812 1 89.62 120 GLY B N 1
ATOM 2319 C CA . GLY B 1 120 ? 6.32 -20.938 -3.893 1 89.62 120 GLY B CA 1
ATOM 2320 C C . GLY B 1 120 ? 6.527 -21.797 -2.656 1 89.62 120 GLY B C 1
ATOM 2321 O O . GLY B 1 120 ? 7.047 -22.906 -2.748 1 89.62 120 GLY B O 1
ATOM 2322 N N . ILE B 1 121 ? 6.16 -21.266 -1.508 1 89.5 121 ILE B N 1
ATOM 2323 C CA . ILE B 1 121 ? 6.371 -21.969 -0.245 1 89.5 121 ILE B CA 1
ATOM 2324 C C . ILE B 1 121 ? 5.238 -22.969 -0.012 1 89.5 121 ILE B C 1
ATOM 2326 O O . ILE B 1 121 ? 5.484 -24.109 0.377 1 89.5 121 ILE B O 1
ATOM 2330 N N . PHE B 1 122 ? 3.928 -22.547 -0.296 1 88.38 122 PHE B N 1
ATOM 2331 C CA . PHE B 1 122 ? 2.781 -23.344 0.119 1 88.38 122 PHE B CA 1
ATOM 2332 C C . PHE B 1 122 ? 2.135 -24.031 -1.081 1 88.38 122 PHE B C 1
ATOM 2334 O O . PHE B 1 122 ? 1.325 -24.938 -0.92 1 88.38 122 PHE B O 1
ATOM 2341 N N . ALA B 1 123 ? 2.498 -23.688 -2.289 1 85.31 123 ALA B N 1
ATOM 2342 C CA . ALA B 1 123 ? 1.907 -24.219 -3.514 1 85.31 123 ALA B CA 1
ATOM 2343 C C . ALA B 1 123 ? 0.398 -23.984 -3.537 1 85.31 123 ALA B C 1
ATOM 2345 O O . ALA B 1 123 ? -0.196 -23.625 -2.521 1 85.31 123 ALA B O 1
ATOM 2346 N N . VAL B 1 124 ? -0.202 -23.969 -4.648 1 85.81 124 VAL B N 1
ATOM 2347 C CA . VAL B 1 124 ? -1.644 -23.969 -4.871 1 85.81 124 VAL B CA 1
ATOM 2348 C C . VAL B 1 124 ? -2.041 -25.219 -5.656 1 85.81 124 VAL B C 1
ATOM 2350 O O . VAL B 1 124 ? -2.07 -25.203 -6.887 1 85.81 124 VAL B O 1
ATOM 2353 N N . ARG B 1 125 ? -2.439 -26.297 -4.992 1 83.56 125 ARG B N 1
ATOM 2354 C CA . ARG B 1 125 ? -2.684 -27.609 -5.574 1 83.56 125 ARG B CA 1
ATOM 2355 C C . ARG B 1 125 ? -3.906 -27.594 -6.484 1 83.56 125 ARG B C 1
ATOM 2357 O O . ARG B 1 125 ? -3.91 -28.234 -7.539 1 83.56 125 ARG B O 1
ATOM 2364 N N . ALA B 1 126 ? -4.836 -26.781 -5.992 1 80.56 126 ALA B N 1
ATOM 2365 C CA . ALA B 1 126 ? -6.082 -26.703 -6.754 1 80.56 126 ALA B CA 1
ATOM 2366 C C . ALA B 1 126 ? -5.832 -26.141 -8.156 1 80.56 126 ALA B C 1
ATOM 2368 O O . ALA B 1 126 ? -6.543 -26.484 -9.102 1 80.56 126 ALA B O 1
ATOM 2369 N N . LEU B 1 127 ? -4.699 -25.391 -8.289 1 83.12 127 LEU B N 1
ATOM 2370 C CA . LEU B 1 127 ? -4.41 -24.75 -9.57 1 83.12 127 LEU B CA 1
ATOM 2371 C C . LEU B 1 127 ? -3.156 -25.344 -10.203 1 83.12 127 LEU B C 1
ATOM 2373 O O . LEU B 1 127 ? -2.717 -24.891 -11.258 1 83.12 127 LEU B O 1
ATOM 2377 N N . GLN B 1 128 ? -2.57 -26.281 -9.531 1 80.62 128 GLN B N 1
ATOM 2378 C CA . GLN B 1 128 ? -1.374 -26.984 -10.008 1 80.62 128 GLN B CA 1
ATOM 2379 C C . GLN B 1 128 ? -0.172 -26.047 -10.039 1 80.62 128 GLN B C 1
ATOM 2381 O O . GLN B 1 128 ? 0.652 -26.109 -10.953 1 80.62 128 GLN B O 1
ATOM 2386 N N . TRP B 1 129 ? -0.209 -25.094 -9.266 1 85.56 129 TRP B N 1
ATOM 2387 C CA . TRP B 1 129 ? 0.975 -24.266 -9.039 1 85.56 129 TRP B CA 1
ATOM 2388 C C . TRP B 1 129 ? 1.866 -24.891 -7.965 1 85.56 129 TRP B C 1
ATOM 2390 O O . TRP B 1 129 ? 1.555 -24.812 -6.773 1 85.56 129 TRP B O 1
ATOM 2400 N N . GLY B 1 130 ? 2.945 -25.438 -8.312 1 83.06 130 GLY B N 1
ATOM 2401 C CA . GLY B 1 130 ? 3.758 -26.25 -7.422 1 83.06 130 GLY B CA 1
ATOM 2402 C C . GLY B 1 130 ? 4.68 -25.422 -6.543 1 83.06 130 GLY B C 1
ATOM 2403 O O . GLY B 1 130 ? 4.832 -24.219 -6.754 1 83.06 130 GLY B O 1
ATOM 2404 N N . LYS B 1 131 ? 5.227 -26.188 -5.539 1 86.94 131 LYS B N 1
ATOM 2405 C CA . LYS B 1 131 ? 6.199 -25.609 -4.617 1 86.94 131 LYS B CA 1
ATOM 2406 C C . LYS B 1 131 ? 7.582 -25.531 -5.258 1 86.94 131 LYS B C 1
ATOM 2408 O O . LYS B 1 131 ? 8.133 -26.547 -5.695 1 86.94 131 LYS B O 1
ATOM 2413 N N . ILE B 1 132 ? 8.078 -24.391 -5.305 1 85.5 132 ILE B N 1
ATOM 2414 C CA . ILE B 1 132 ? 9.391 -24.25 -5.918 1 85.5 132 ILE B CA 1
ATOM 2415 C C . ILE B 1 132 ? 10.461 -24.141 -4.832 1 85.5 132 ILE B C 1
ATOM 2417 O O . ILE B 1 132 ? 11.641 -24.406 -5.086 1 85.5 132 ILE B O 1
ATOM 2421 N N . CYS B 1 133 ? 10.016 -23.891 -3.668 1 89.19 133 CYS B N 1
ATOM 2422 C CA . CYS B 1 133 ? 10.984 -23.625 -2.607 1 89.19 133 CYS B CA 1
ATOM 2423 C C . CYS B 1 133 ? 11.539 -24.922 -2.041 1 89.19 133 CYS B C 1
ATOM 2425 O O . CYS B 1 133 ? 12.539 -24.906 -1.315 1 89.19 133 CYS B O 1
ATOM 2427 N N . ASN B 1 134 ? 10.898 -26 -2.387 1 86.38 134 ASN B N 1
ATOM 2428 C CA . ASN B 1 134 ? 11.469 -27.297 -2.027 1 86.38 134 ASN B CA 1
ATOM 2429 C C . ASN B 1 134 ? 12.695 -27.625 -2.875 1 86.38 134 ASN B C 1
ATOM 2431 O O . ASN B 1 134 ? 13.617 -28.297 -2.406 1 86.38 134 ASN B O 1
ATOM 2435 N N . THR B 1 135 ? 12.719 -27.125 -4.043 1 84.06 135 THR B N 1
ATOM 2436 C CA . THR B 1 135 ? 13.812 -27.359 -4.977 1 84.06 135 THR B CA 1
ATOM 2437 C C . THR B 1 135 ? 14.859 -26.25 -4.875 1 84.06 135 THR B C 1
ATOM 2439 O O . THR B 1 135 ? 16.062 -26.516 -4.844 1 84.06 135 THR B O 1
ATOM 2442 N N . TYR B 1 136 ? 14.391 -25.016 -4.742 1 87.88 136 TYR B N 1
ATOM 2443 C CA . TYR B 1 136 ? 15.266 -23.859 -4.68 1 87.88 136 TYR B CA 1
ATOM 2444 C C . TYR B 1 136 ? 15.164 -23.172 -3.32 1 87.88 136 TYR B C 1
ATOM 2446 O O . TYR B 1 136 ? 14.734 -22.016 -3.23 1 87.88 136 TYR B O 1
ATOM 2454 N N . THR B 1 137 ? 15.68 -23.859 -2.346 1 88.19 137 THR B N 1
ATOM 2455 C CA . THR B 1 137 ? 15.547 -23.359 -0.98 1 88.19 137 THR B CA 1
ATOM 2456 C C . THR B 1 137 ? 16.375 -22.094 -0.784 1 88.19 137 THR B C 1
ATOM 2458 O O . THR B 1 137 ? 15.922 -21.156 -0.126 1 88.19 137 THR B O 1
ATOM 2461 N N . GLY B 1 138 ? 17.578 -22.062 -1.303 1 90.06 138 GLY B N 1
ATOM 2462 C CA . GLY B 1 138 ? 18.422 -20.891 -1.19 1 90.06 138 GLY B CA 1
ATOM 2463 C C . GLY B 1 138 ? 17.828 -19.656 -1.831 1 90.06 138 GLY B C 1
ATOM 2464 O O . GLY B 1 138 ? 17.844 -18.562 -1.243 1 90.06 138 GLY B O 1
ATOM 2465 N N . PHE B 1 139 ? 17.344 -19.875 -2.957 1 90.5 139 PHE B N 1
ATOM 2466 C CA . PHE B 1 139 ? 16.688 -18.781 -3.672 1 90.5 139 PHE B CA 1
ATOM 2467 C C . PHE B 1 139 ? 15.5 -18.25 -2.875 1 90.5 139 PHE B C 1
ATOM 2469 O O . PHE B 1 139 ? 15.336 -17.031 -2.74 1 90.5 139 PHE B O 1
ATOM 2476 N N . CYS B 1 140 ? 14.75 -19.109 -2.303 1 90.94 140 CYS B N 1
ATOM 2477 C CA . CYS B 1 140 ? 13.547 -18.703 -1.586 1 90.94 140 CYS B CA 1
ATOM 2478 C C . CYS B 1 140 ? 13.891 -18 -0.287 1 90.94 140 CYS B C 1
ATOM 2480 O O . CYS B 1 140 ? 13.219 -17.031 0.098 1 90.94 140 CYS B O 1
ATOM 2482 N N . VAL B 1 141 ? 14.906 -18.438 0.416 1 92.38 141 VAL B N 1
ATOM 2483 C CA . VAL B 1 141 ? 15.32 -17.781 1.658 1 92.38 141 VAL B CA 1
ATOM 2484 C C . VAL B 1 141 ? 15.758 -16.359 1.376 1 92.38 141 VAL B C 1
ATOM 2486 O O . VAL B 1 141 ? 15.32 -15.414 2.051 1 92.38 141 VAL B O 1
ATOM 2489 N N . LEU B 1 142 ? 16.531 -16.172 0.381 1 93 142 LEU B N 1
ATOM 2490 C CA . LEU B 1 142 ? 17.016 -14.836 0.026 1 93 142 LEU B CA 1
ATOM 2491 C C . LEU B 1 142 ? 15.867 -13.969 -0.483 1 93 142 LEU B C 1
ATOM 2493 O O . LEU B 1 142 ? 15.852 -12.758 -0.251 1 93 142 LEU B O 1
ATOM 2497 N N . LEU B 1 143 ? 14.992 -14.555 -1.184 1 93.12 143 LEU B N 1
ATOM 2498 C CA . LEU B 1 143 ? 13.812 -13.828 -1.647 1 93.12 143 LEU B CA 1
ATOM 2499 C C . LEU B 1 143 ? 13.008 -13.289 -0.47 1 93.12 143 LEU B C 1
ATOM 2501 O O . LEU B 1 143 ? 12.555 -12.141 -0.492 1 93.12 143 LEU B O 1
ATOM 2505 N N . VAL B 1 144 ? 12.875 -14.141 0.551 1 93 144 VAL B N 1
ATOM 2506 C CA . VAL B 1 144 ? 12.117 -13.734 1.731 1 93 144 VAL B CA 1
ATOM 2507 C C . VAL B 1 144 ? 12.867 -12.633 2.475 1 93 144 VAL B C 1
ATOM 2509 O O . VAL B 1 144 ? 12.258 -11.664 2.941 1 93 144 VAL B O 1
ATOM 2512 N N . VAL B 1 145 ? 14.172 -12.781 2.57 1 94.69 145 VAL B N 1
ATOM 2513 C CA . VAL B 1 145 ? 14.977 -11.758 3.232 1 94.69 145 VAL B CA 1
ATOM 2514 C C . VAL B 1 145 ? 14.852 -10.438 2.479 1 94.69 145 VAL B C 1
ATOM 2516 O O . VAL B 1 145 ? 14.656 -9.383 3.09 1 94.69 145 VAL B O 1
ATOM 2519 N N . GLY B 1 146 ? 14.992 -10.492 1.153 1 96.69 146 GLY B N 1
ATOM 2520 C CA . GLY B 1 146 ? 14.797 -9.297 0.342 1 96.69 146 GLY B CA 1
ATOM 2521 C C . GLY B 1 146 ? 13.414 -8.688 0.502 1 96.69 146 GLY B C 1
ATOM 2522 O O . GLY B 1 146 ? 13.281 -7.465 0.578 1 96.69 146 GLY B O 1
ATOM 2523 N N . GLY B 1 147 ? 12.406 -9.531 0.579 1 96.81 147 GLY B N 1
ATOM 2524 C CA . GLY B 1 147 ? 11.047 -9.078 0.809 1 96.81 147 GLY B CA 1
ATOM 2525 C C . GLY B 1 147 ? 10.867 -8.367 2.141 1 96.81 147 GLY B C 1
ATOM 2526 O O . GLY B 1 147 ? 10.203 -7.336 2.219 1 96.81 147 GLY B O 1
ATOM 2527 N N . VAL B 1 148 ? 11.398 -8.961 3.152 1 96.44 148 VAL B N 1
ATOM 2528 C CA . VAL B 1 148 ? 11.328 -8.359 4.48 1 96.44 148 VAL B CA 1
ATOM 2529 C C . VAL B 1 148 ? 11.969 -6.973 4.457 1 96.44 148 VAL B C 1
ATOM 2531 O O . VAL B 1 148 ? 11.422 -6.02 5.016 1 96.44 148 VAL B O 1
ATOM 2534 N N . CYS B 1 149 ? 13.078 -6.863 3.764 1 97.88 149 CYS B N 1
ATOM 2535 C CA . CYS B 1 149 ? 13.742 -5.57 3.625 1 97.88 149 CYS B CA 1
ATOM 2536 C C . CYS B 1 149 ? 12.844 -4.57 2.902 1 97.88 149 CYS B C 1
ATOM 2538 O O . CYS B 1 149 ? 12.781 -3.4 3.285 1 97.88 149 CYS B O 1
ATOM 2540 N N . ALA B 1 150 ? 12.203 -5.051 1.918 1 98.19 150 ALA B N 1
ATOM 2541 C CA . ALA B 1 150 ? 11.312 -4.172 1.165 1 98.19 150 ALA B CA 1
ATOM 2542 C C . ALA B 1 150 ? 10.156 -3.688 2.035 1 98.19 150 ALA B C 1
ATOM 2544 O O . ALA B 1 150 ? 9.773 -2.518 1.979 1 98.19 150 ALA B O 1
ATOM 2545 N N . PHE B 1 151 ? 9.594 -4.527 2.865 1 97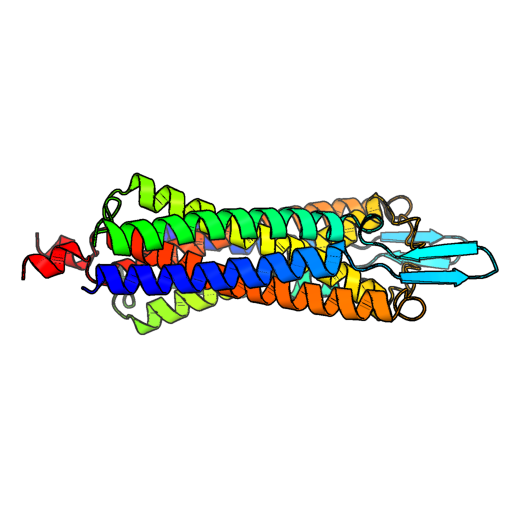.75 151 PHE B N 1
ATOM 2546 C CA . PHE B 1 151 ? 8.492 -4.141 3.74 1 97.75 151 PHE B CA 1
ATOM 2547 C C . PHE B 1 151 ? 8.969 -3.168 4.812 1 97.75 151 PHE B C 1
ATOM 2549 O O . PHE B 1 151 ? 8.273 -2.203 5.137 1 97.75 151 PHE B O 1
ATOM 2556 N N . LEU B 1 152 ? 10.086 -3.432 5.324 1 97.56 152 LEU B N 1
ATOM 2557 C CA . LEU B 1 152 ? 10.648 -2.51 6.309 1 97.56 152 LEU B CA 1
ATOM 2558 C C . LEU B 1 152 ? 10.898 -1.141 5.684 1 97.56 152 LEU B C 1
ATOM 2560 O O . LEU B 1 152 ? 10.672 -0.111 6.324 1 97.56 152 LEU B O 1
ATOM 2564 N N . ALA B 1 153 ? 11.398 -1.18 4.457 1 98 153 ALA B N 1
ATOM 2565 C CA . ALA B 1 153 ? 11.594 0.076 3.736 1 98 153 ALA B CA 1
ATOM 2566 C C . ALA B 1 153 ? 10.273 0.829 3.584 1 98 153 ALA B C 1
ATOM 2568 O O . ALA B 1 153 ? 10.211 2.037 3.826 1 98 153 ALA B O 1
ATOM 2569 N N . THR B 1 154 ? 9.266 0.138 3.225 1 97.62 154 THR B N 1
ATOM 2570 C CA . THR B 1 154 ? 7.965 0.764 3 1 97.62 154 THR B CA 1
ATOM 2571 C C . THR B 1 154 ? 7.414 1.343 4.301 1 97.62 154 THR B C 1
ATOM 2573 O O . THR B 1 154 ? 6.797 2.412 4.297 1 97.62 154 THR B O 1
ATOM 2576 N N . PHE B 1 155 ? 7.652 0.617 5.359 1 96.06 155 PHE B N 1
ATOM 2577 C CA . PHE B 1 155 ? 7.234 1.14 6.656 1 96.06 155 PHE B CA 1
ATOM 2578 C C . PHE B 1 155 ? 7.965 2.439 6.977 1 96.06 155 PHE B C 1
ATOM 2580 O O . PHE B 1 155 ? 7.348 3.414 7.41 1 96.06 155 PHE B O 1
ATOM 2587 N N . SER B 1 156 ? 9.18 2.432 6.707 1 97.38 156 SER B N 1
ATOM 2588 C CA . SER B 1 156 ? 9.969 3.641 6.914 1 97.38 156 SER B CA 1
ATOM 2589 C C . SER B 1 156 ? 9.5 4.77 6.004 1 97.38 156 SER B C 1
ATOM 2591 O O . SER B 1 156 ? 9.422 5.926 6.426 1 97.38 156 SER B O 1
ATOM 2593 N N . MET B 1 157 ? 9.164 4.422 4.801 1 97.69 157 MET B N 1
ATOM 2594 C CA . MET B 1 157 ? 8.695 5.414 3.84 1 97.69 157 MET B CA 1
ATOM 2595 C C . MET B 1 157 ? 7.348 5.984 4.262 1 97.69 157 MET B C 1
ATOM 2597 O O . MET B 1 157 ? 7.059 7.156 4.016 1 97.69 157 MET B O 1
ATOM 2601 N N . ALA B 1 158 ? 6.582 5.137 4.887 1 96.12 158 ALA B N 1
ATOM 2602 C CA . ALA B 1 158 ? 5.301 5.621 5.383 1 96.12 158 ALA B CA 1
ATOM 2603 C C . ALA B 1 158 ? 5.492 6.672 6.469 1 96.12 158 ALA B C 1
ATOM 2605 O O . ALA B 1 158 ? 4.742 7.648 6.539 1 96.12 158 ALA B O 1
ATOM 2606 N N . VAL B 1 159 ? 6.477 6.48 7.254 1 95.69 159 VAL B N 1
ATOM 2607 C CA . VAL B 1 159 ? 6.793 7.457 8.289 1 95.69 159 VAL B CA 1
ATOM 2608 C C . VAL B 1 159 ? 7.25 8.766 7.652 1 95.69 159 VAL B C 1
ATOM 2610 O O . VAL B 1 159 ? 6.812 9.844 8.047 1 95.69 159 VAL B O 1
ATOM 2613 N N . VAL B 1 160 ? 8.086 8.609 6.645 1 95.75 160 VAL B N 1
ATOM 2614 C CA . VAL B 1 160 ? 8.57 9.789 5.93 1 95.75 160 VAL B CA 1
ATOM 2615 C C . VAL B 1 160 ? 7.398 10.516 5.273 1 95.75 160 VAL B C 1
ATOM 2617 O O . VAL B 1 160 ? 7.316 11.742 5.32 1 95.75 160 VAL B O 1
ATOM 2620 N N . ALA B 1 161 ? 6.504 9.734 4.699 1 95 161 ALA B N 1
ATOM 2621 C CA . ALA B 1 161 ? 5.332 10.328 4.059 1 95 161 ALA B CA 1
ATOM 2622 C C . ALA B 1 161 ? 4.453 11.047 5.078 1 95 161 ALA B C 1
ATOM 2624 O O . ALA B 1 161 ? 3.861 12.086 4.773 1 95 161 ALA B O 1
ATOM 2625 N N . SER B 1 162 ? 4.422 10.547 6.234 1 93.06 162 SER B N 1
ATOM 2626 C CA . SER B 1 162 ? 3.662 11.203 7.297 1 93.06 162 SER B CA 1
ATOM 2627 C C . SER B 1 162 ? 4.336 12.492 7.742 1 93.06 162 SER B C 1
ATOM 2629 O O . SER B 1 162 ? 3.664 13.469 8.078 1 93.06 162 SER B O 1
ATOM 2631 N N . LEU B 1 163 ? 5.609 12.492 7.77 1 91.56 163 LEU B N 1
ATOM 2632 C CA . LEU B 1 163 ? 6.336 13.711 8.102 1 91.56 163 LEU B CA 1
ATOM 2633 C C . LEU B 1 163 ? 6.109 14.789 7.047 1 91.56 163 LEU B C 1
ATOM 2635 O O . LEU B 1 163 ? 5.945 15.961 7.379 1 91.56 163 LEU B O 1
ATOM 2639 N N . SER B 1 164 ? 6.156 14.336 5.82 1 90.94 164 SER B N 1
ATOM 2640 C CA . SER B 1 164 ? 5.879 15.289 4.754 1 90.94 164 SER B CA 1
ATOM 2641 C C . SER B 1 164 ? 4.469 15.859 4.871 1 90.94 164 SER B C 1
ATOM 2643 O O . SER B 1 164 ? 4.238 17.031 4.574 1 90.94 164 SER B O 1
ATOM 2645 N N . ALA B 1 165 ? 3.57 15.031 5.219 1 91 165 ALA B N 1
ATOM 2646 C CA . ALA B 1 165 ? 2.209 15.508 5.453 1 91 165 ALA B CA 1
ATOM 2647 C C . ALA B 1 165 ? 2.166 16.5 6.605 1 91 165 ALA B C 1
ATOM 2649 O O . ALA B 1 165 ? 1.469 17.516 6.527 1 91 165 ALA B O 1
ATOM 2650 N N . TYR B 1 166 ? 2.865 16.219 7.633 1 88.88 166 TYR B N 1
ATOM 2651 C CA . TYR B 1 166 ? 2.945 17.109 8.781 1 88.88 166 TYR B CA 1
ATOM 2652 C C . TYR B 1 166 ? 3.447 18.5 8.367 1 88.88 166 TYR B C 1
ATOM 2654 O O . TYR B 1 166 ? 2.887 19.516 8.773 1 88.88 166 TYR B O 1
ATOM 2662 N N . HIS B 1 167 ? 4.438 18.453 7.547 1 87.06 167 HIS B N 1
ATOM 2663 C CA . HIS B 1 167 ? 5.008 19.719 7.109 1 87.06 167 HIS B CA 1
ATOM 2664 C C . HIS B 1 167 ? 4.055 20.469 6.176 1 87.06 167 HIS B C 1
ATOM 2666 O O . HIS B 1 167 ? 3.984 21.688 6.199 1 87.06 167 HIS B O 1
ATOM 2672 N N . LEU B 1 168 ? 3.445 19.781 5.395 1 87.19 168 LEU B N 1
ATOM 2673 C CA . LEU B 1 168 ? 2.547 20.375 4.414 1 87.19 168 LEU B CA 1
ATOM 2674 C C . LEU B 1 168 ? 1.308 20.953 5.09 1 87.19 168 LEU B C 1
ATOM 2676 O O . LEU B 1 168 ? 0.954 22.109 4.867 1 87.19 168 LEU B O 1
ATOM 2680 N N . PHE B 1 169 ? 0.702 20.219 6.016 1 87.94 169 PHE B N 1
ATOM 2681 C CA . PHE B 1 169 ? -0.621 20.594 6.496 1 87.94 169 PHE B CA 1
ATOM 2682 C C . PHE B 1 169 ? -0.512 21.531 7.691 1 87.94 169 PHE B C 1
ATOM 2684 O O . PHE B 1 169 ? -1.483 22.203 8.055 1 87.94 169 PHE B O 1
ATOM 2691 N N . ARG B 1 170 ? 0.59 21.578 8.203 1 83.94 170 ARG B N 1
ATOM 2692 C CA . ARG B 1 170 ? 0.799 22.562 9.25 1 83.94 170 ARG B CA 1
ATOM 2693 C C . ARG B 1 170 ? 0.797 23.969 8.688 1 83.94 170 ARG B C 1
ATOM 2695 O O . ARG B 1 170 ? 0.637 24.953 9.43 1 83.94 170 ARG B O 1
ATOM 2702 N N . LEU B 1 171 ? 1.033 24.094 7.379 1 81.25 171 LEU B N 1
ATOM 2703 C CA . LEU B 1 171 ? 1.051 25.406 6.727 1 81.25 171 LEU B CA 1
ATOM 2704 C C . LEU B 1 171 ? -0.363 25.953 6.574 1 81.25 171 LEU B C 1
ATOM 2706 O O . LEU B 1 171 ? -0.544 27.141 6.281 1 81.25 171 LEU B O 1
ATOM 2710 N N . TYR B 1 172 ? -1.326 25.094 6.797 1 79.56 172 TYR B N 1
ATOM 2711 C CA . TYR B 1 172 ? -2.715 25.516 6.66 1 79.56 172 TYR B CA 1
ATOM 2712 C C . TYR B 1 172 ? -3.301 25.922 8.008 1 79.56 172 TYR B C 1
ATOM 2714 O O . TYR B 1 172 ? -2.963 25.344 9.039 1 79.56 172 TYR B O 1
ATOM 2722 N N . PRO B 1 173 ? -4.051 27.016 8.055 1 73.56 173 PRO B N 1
ATOM 2723 C CA . PRO B 1 173 ? -4.578 27.547 9.312 1 73.56 173 PRO B CA 1
ATOM 2724 C C . PRO B 1 173 ? -5.523 26.578 10.008 1 73.56 173 PRO B C 1
ATOM 2726 O O . PRO B 1 173 ? -6.223 25.797 9.344 1 73.56 173 PRO B O 1
ATOM 2729 N N . SER B 1 174 ? -5.359 26.422 11.344 1 67.75 174 SER B N 1
ATOM 2730 C CA . SER B 1 174 ? -6.234 25.578 12.156 1 67.75 174 SER B CA 1
ATOM 2731 C C . SER B 1 174 ? -7.637 26.172 12.258 1 67.75 174 SER B C 1
ATOM 2733 O O . SER B 1 174 ? -7.816 27.391 12.109 1 67.75 174 SER B O 1
ATOM 2735 N N . PRO B 1 175 ? -8.711 25.297 12.141 1 57.97 175 PRO B N 1
ATOM 2736 C CA . PRO B 1 175 ? -10.055 25.875 12.266 1 57.97 175 PRO B CA 1
ATOM 2737 C C . PRO B 1 175 ? -10.18 26.812 13.453 1 57.97 175 PRO B C 1
ATOM 2739 O O . PRO B 1 175 ? -10.906 27.812 13.383 1 57.97 175 PRO B O 1
ATOM 2742 N N . ALA B 1 176 ? -9.555 26.609 14.617 1 55.38 176 ALA B N 1
ATOM 2743 C CA . ALA B 1 176 ? -9.711 27.484 15.766 1 55.38 176 ALA B CA 1
ATOM 2744 C C . ALA B 1 176 ? -9.164 28.891 15.477 1 55.38 176 ALA B C 1
ATOM 2746 O O . ALA B 1 176 ? -9.656 29.875 16.016 1 55.38 176 ALA B O 1
ATOM 2747 N N . SER B 1 177 ? -8.211 28.938 14.773 1 49 177 SER B N 1
ATOM 2748 C CA . SER B 1 177 ? -7.664 30.281 14.578 1 49 177 SER B CA 1
ATOM 2749 C C . SER B 1 177 ? -8.57 31.125 13.695 1 49 177 SER B C 1
ATOM 2751 O O . SER B 1 177 ? -8.477 32.344 13.695 1 49 177 SER B O 1
ATOM 2753 N N . ARG B 1 178 ? -9.375 30.547 12.953 1 48.53 178 ARG B N 1
ATOM 2754 C CA . ARG B 1 178 ? -10.266 31.406 12.18 1 48.53 178 ARG B CA 1
ATOM 2755 C C . ARG B 1 178 ? -11.32 32.062 13.086 1 48.53 178 ARG B C 1
ATOM 2757 O O . ARG B 1 178 ? -11.953 33.031 12.695 1 48.53 178 ARG B O 1
ATOM 2764 N N . ILE B 1 179 ? -11.703 31.391 14.062 1 43.38 179 ILE B N 1
ATOM 2765 C CA . ILE B 1 179 ? -12.672 32.094 14.891 1 43.38 179 ILE B CA 1
ATOM 2766 C C . ILE B 1 179 ? -12.016 33.344 15.5 1 43.38 179 ILE B C 1
ATOM 2768 O O . ILE B 1 179 ? -12.672 34.375 15.672 1 43.38 179 ILE B O 1
ATOM 2772 N N . LYS B 1 180 ? -10.805 33.344 15.867 1 44.88 180 LYS B N 1
ATOM 2773 C CA . LYS B 1 180 ? -10.344 34.562 16.562 1 44.88 180 LYS B CA 1
ATOM 2774 C C . LYS B 1 180 ? -10.125 35.688 15.586 1 44.88 180 LYS B C 1
ATOM 2776 O O . LYS B 1 180 ? -9.93 36.844 16 1 44.88 180 LYS B O 1
ATOM 2781 N N . ASN B 1 181 ? -9.953 35.469 14.375 1 33.78 181 ASN B N 1
ATOM 2782 C CA . ASN B 1 181 ? -9.914 36.75 13.648 1 33.78 181 ASN B CA 1
ATOM 2783 C C . ASN B 1 181 ? -11.289 37.094 13.102 1 33.78 181 ASN B C 1
ATOM 2785 O O . ASN B 1 181 ? -11.984 36.281 12.516 1 33.78 181 ASN B O 1
#

Secondary structure (DSSP, 8-state):
-HHHHHHHHHHHHHHHHHHHHHHHHHHHHH-EEEEEETTEEEEEEGGG-HHHHHHHHHHHHHHHHHHHHHHHHHHIIIIISS-TTTT-HHHHHHHHHHHHHHHHHHHHHHHHHHHHHHHHHH-BGGGTB---TTT-HHHHHHHHHHHHHHHHHHHHHHHHHHHHHHHHHTTSPPHHHHHH-/-HHHHHHHHHHHHHHHHHHHHHHHHHHHHH-EEEEEETTEEEEEEGGG-HHHHHHHHHHHHHHHHHHHHHHHHHHIIIIISS-TTTT-HHHHHHHHHHHHHHHHHHHHHHHHHHHHHHHHHH-BGGGTB---TTT-HHHHHHHHHHHHHHHHHHHHHHHHHHHHHHHHHTTSPPHHHHHH-

Organism: Iris pallida (NCBI:txid29817)

Solvent-accessible surface area (backbone atoms only — not comparable to full-atom values): 17484 Å² total; per-residue (Å²): 108,70,64,43,51,50,31,49,52,51,22,52,50,23,46,49,28,18,54,28,14,39,47,17,19,49,42,35,69,66,37,65,38,79,43,76,52,94,86,41,79,45,72,49,46,39,83,69,37,68,42,44,46,48,28,31,52,44,20,43,49,44,17,50,52,29,44,53,51,21,50,50,32,49,48,28,39,70,74,56,67,41,61,86,59,67,74,40,62,67,57,29,50,52,52,27,52,50,35,45,49,48,27,52,50,38,40,38,25,32,26,21,34,48,41,53,50,46,37,24,68,68,29,32,74,93,68,52,26,56,55,47,33,81,76,38,45,69,41,44,52,41,43,50,53,16,40,51,28,31,48,52,17,28,54,45,30,48,52,51,26,49,50,34,42,39,61,41,26,17,73,42,82,36,77,70,60,53,68,78,100,108,71,64,41,51,52,32,50,53,52,22,52,51,24,46,50,29,18,53,28,14,40,47,15,20,50,43,34,69,66,37,64,38,79,42,75,52,94,84,41,78,46,70,48,46,40,83,69,36,69,43,43,45,47,29,32,52,44,20,44,49,45,16,53,51,29,45,54,51,21,50,50,31,48,48,29,39,70,73,57,66,41,66,88,54,75,74,36,64,66,56,31,50,53,51,25,52,51,35,44,50,48,26,51,51,36,40,37,24,33,27,21,33,48,42,53,50,48,36,24,66,69,29,32,74,92,66,51,24,55,55,47,33,82,78,40,45,68,40,44,52,43,43,49,52,16,39,51,29,31,49,52,18,28,54,46,30,47,53,52,27,49,50,34,43,40,60,41,26,17,74,41,83,35,77,70,60,55,69,75,99

Foldseek 3Di:
DVQLVLLLVLLVLLQLLLVLLQLLLCLQQVQKDWDQDPNDIDIDHLVVDPLSVLLNVLSNVSNVVSNVSSVVSVCCCPVVVDDPCQQVLVVLVVQLVVLVVSLVSLVVSLVSLVVVLCCQCVNDVVVPSDHVCVVVVSSSVSSVVSSVSSVVSSVSSVVSSVSSVVSNCVSPDDPVVVVVD/DVQLVLLLVLLVLLQLLLVLLQLLLVLQQVQKDWDQDPNDTDMDHLVVPPLSVLLNVLSNVSNVVSNVSSVVSVCCCVPVVDDPCLQPLVVLVVQLVVLVVSLVSLVVSLVSLVVVLCCQCVNDVVVPSDHVCVVVVSSSVSSVVSSVSSVVSSVSSVVSSVSSVVSNCVSPDDPVVVVVD